Protein AF-A0A0M7B6F4-F1 (afdb_monomer_lite)

Structure (mmCIF, N/CA/C/O backbone):
data_AF-A0A0M7B6F4-F1
#
_entry.id   AF-A0A0M7B6F4-F1
#
loop_
_atom_site.group_PDB
_atom_site.id
_atom_site.type_symbol
_atom_site.label_atom_id
_atom_site.label_alt_id
_atom_site.label_comp_id
_atom_site.label_asym_id
_atom_site.label_entity_id
_atom_site.label_seq_id
_atom_site.pdbx_PDB_ins_code
_atom_site.Cartn_x
_atom_site.Cartn_y
_atom_site.Cartn_z
_atom_site.occupancy
_atom_site.B_iso_or_equiv
_atom_site.auth_seq_id
_atom_site.auth_comp_id
_atom_site.auth_asym_id
_atom_site.auth_atom_id
_atom_site.pdbx_PDB_model_num
ATOM 1 N N . MET A 1 1 ? -42.123 -6.574 17.000 1.00 34.81 1 MET A N 1
ATOM 2 C CA . MET A 1 1 ? -41.203 -6.693 15.848 1.00 34.81 1 MET A CA 1
ATOM 3 C C . MET A 1 1 ? -40.593 -5.324 15.598 1.00 34.81 1 MET A C 1
ATOM 5 O O . MET A 1 1 ? -41.260 -4.473 15.030 1.00 34.81 1 MET A O 1
ATOM 9 N N . ASN A 1 2 ? -39.389 -5.078 16.123 1.00 33.66 2 ASN A N 1
ATOM 10 C CA . ASN A 1 2 ? -38.679 -3.808 15.950 1.00 33.66 2 ASN A CA 1
ATOM 11 C C . ASN A 1 2 ? -37.873 -3.851 14.651 1.00 33.66 2 ASN A C 1
ATOM 13 O O . ASN A 1 2 ? -36.973 -4.676 14.511 1.00 33.66 2 ASN A O 1
ATOM 17 N N . ALA A 1 3 ? -38.208 -2.959 13.722 1.00 36.34 3 ALA A N 1
ATOM 18 C CA . ALA A 1 3 ? -37.415 -2.678 12.538 1.00 36.34 3 ALA A CA 1
ATOM 19 C C . ALA A 1 3 ? -36.257 -1.752 12.937 1.00 36.34 3 ALA A C 1
ATOM 21 O O . ALA A 1 3 ? -36.464 -0.573 13.218 1.00 36.34 3 ALA A O 1
ATOM 22 N N . ILE A 1 4 ? -35.041 -2.293 12.986 1.00 39.34 4 ILE A N 1
ATOM 23 C CA . ILE A 1 4 ? -33.820 -1.488 13.024 1.00 39.34 4 ILE A CA 1
ATOM 24 C C . ILE A 1 4 ? -33.626 -0.963 11.601 1.00 39.34 4 ILE A C 1
ATOM 26 O O . ILE A 1 4 ? -33.279 -1.720 10.697 1.00 39.34 4 ILE A O 1
ATOM 30 N N . GLN A 1 5 ? -33.926 0.319 11.389 1.00 39.88 5 GLN A N 1
ATOM 31 C CA . GLN A 1 5 ? -33.589 1.002 10.145 1.00 39.88 5 GLN A CA 1
ATOM 32 C C . GLN A 1 5 ? -32.065 1.046 10.003 1.00 39.88 5 GLN A C 1
ATOM 34 O O . GLN A 1 5 ? -31.364 1.574 10.867 1.00 39.88 5 GLN A O 1
ATOM 39 N N . GLY A 1 6 ? -31.563 0.449 8.922 1.00 34.84 6 GLY A N 1
ATOM 40 C CA . GLY A 1 6 ? -30.160 0.512 8.543 1.00 34.84 6 GLY A CA 1
ATOM 41 C C . GLY A 1 6 ? -29.755 1.951 8.240 1.00 34.84 6 GLY A C 1
ATOM 42 O O . GLY A 1 6 ? -30.409 2.639 7.457 1.00 34.84 6 GLY A O 1
ATOM 43 N N . PHE A 1 7 ? -28.671 2.400 8.869 1.00 31.44 7 PHE A N 1
ATOM 44 C CA . PHE A 1 7 ? -27.992 3.628 8.477 1.00 31.44 7 PHE A CA 1
ATOM 45 C C . PHE A 1 7 ? -27.481 3.494 7.032 1.00 31.44 7 PHE A C 1
ATOM 47 O O . PHE A 1 7 ? -26.972 2.429 6.669 1.00 31.44 7 PHE A O 1
ATOM 54 N N . PRO A 1 8 ? -27.584 4.546 6.202 1.00 34.56 8 PRO A N 1
ATOM 55 C CA . PRO A 1 8 ? -27.059 4.518 4.848 1.00 34.56 8 PRO A CA 1
ATOM 56 C C . PRO A 1 8 ? -25.530 4.500 4.918 1.00 34.56 8 PRO A C 1
ATOM 58 O O . PRO A 1 8 ? -24.897 5.480 5.311 1.00 34.56 8 PRO A O 1
ATOM 61 N N . VAL A 1 9 ? -24.930 3.370 4.547 1.00 41.56 9 VAL A N 1
ATOM 62 C CA . VAL A 1 9 ? -23.495 3.299 4.271 1.00 41.56 9 VAL A CA 1
ATOM 63 C C . VAL A 1 9 ? -23.297 4.066 2.966 1.00 41.56 9 VAL A C 1
ATOM 65 O O . VAL A 1 9 ? -23.682 3.595 1.897 1.00 41.56 9 VAL A O 1
ATOM 68 N N . GLY A 1 10 ? -22.803 5.303 3.069 1.00 31.91 10 GLY A N 1
ATOM 69 C CA . GLY A 1 10 ? -22.397 6.095 1.909 1.00 31.91 10 GLY A CA 1
ATOM 70 C C . GLY A 1 10 ? -21.368 5.338 1.058 1.00 31.91 10 GLY A C 1
ATOM 71 O O . GLY A 1 10 ? -20.803 4.346 1.525 1.00 31.91 10 GLY A O 1
ATOM 72 N N . PRO A 1 11 ? -21.126 5.775 -0.190 1.00 32.72 11 PRO A N 1
ATOM 73 C CA . PRO A 1 11 ? -20.237 5.074 -1.107 1.00 32.72 11 PRO A CA 1
ATOM 74 C C . PRO A 1 11 ? -18.891 4.832 -0.424 1.00 32.72 11 PRO A C 1
ATOM 76 O O . PRO A 1 11 ? -18.248 5.770 0.050 1.00 32.72 11 PRO A O 1
ATOM 79 N N . VAL A 1 12 ? -18.502 3.560 -0.333 1.00 41.19 12 VAL A N 1
ATOM 80 C CA . VAL A 1 12 ? -17.186 3.153 0.151 1.00 41.19 12 VAL A CA 1
ATOM 81 C C . VAL A 1 12 ? -16.187 3.761 -0.825 1.00 41.19 12 VAL A C 1
ATOM 83 O O . VAL A 1 12 ? -16.028 3.269 -1.940 1.00 41.19 12 VAL A O 1
ATOM 86 N N . ALA A 1 13 ? -15.574 4.884 -0.445 1.00 39.56 13 ALA A N 1
ATOM 87 C CA . ALA A 1 13 ? -14.384 5.378 -1.118 1.00 39.56 13 ALA A CA 1
ATOM 88 C C . ALA A 1 13 ? -13.415 4.192 -1.199 1.00 39.56 13 ALA A C 1
ATOM 90 O O . ALA A 1 13 ? -13.163 3.564 -0.168 1.00 39.56 13 ALA A O 1
ATOM 91 N N . GLY A 1 14 ? -12.987 3.832 -2.417 1.00 46.09 14 GLY A N 1
ATOM 92 C CA . GLY A 1 14 ? -12.211 2.617 -2.678 1.00 46.09 14 GLY A CA 1
ATOM 93 C C . GLY A 1 14 ? -11.108 2.436 -1.641 1.00 46.09 14 GLY A C 1
ATOM 94 O O . GLY A 1 14 ? -10.472 3.421 -1.255 1.00 46.09 14 GLY A O 1
ATOM 95 N N . ASN A 1 15 ? -10.946 1.206 -1.139 1.00 57.69 15 ASN A N 1
ATOM 96 C CA . ASN A 1 15 ? -10.048 0.940 -0.027 1.00 57.69 15 ASN A CA 1
ATOM 97 C C . ASN A 1 15 ? -8.646 1.464 -0.390 1.00 57.69 15 ASN A C 1
ATOM 99 O O . ASN A 1 15 ? -8.054 1.016 -1.367 1.00 57.69 15 ASN A O 1
ATOM 103 N N . PRO A 1 16 ? -8.102 2.440 0.340 1.00 57.72 16 PRO A N 1
ATOM 104 C CA . PRO A 1 16 ? -6.801 3.019 0.018 1.00 57.72 16 PRO A CA 1
ATOM 105 C C . PRO A 1 16 ? -5.639 2.020 0.123 1.00 57.72 16 PRO A C 1
ATOM 107 O O . PRO A 1 16 ? -4.577 2.288 -0.438 1.00 57.72 16 PRO A O 1
ATOM 110 N N . ASP A 1 17 ? -5.843 0.872 0.774 1.00 62.69 17 ASP A N 1
ATOM 111 C CA . ASP A 1 17 ? -4.904 -0.251 0.705 1.00 62.69 17 ASP A CA 1
ATOM 112 C C . ASP A 1 17 ? -4.902 -0.894 -0.695 1.00 62.69 17 ASP A C 1
ATOM 114 O O . ASP A 1 17 ? -3.829 -1.147 -1.242 1.00 62.69 17 ASP A O 1
ATOM 118 N N . ASP A 1 18 ? -6.066 -1.025 -1.345 1.00 63.56 18 ASP A N 1
ATOM 119 C CA . ASP 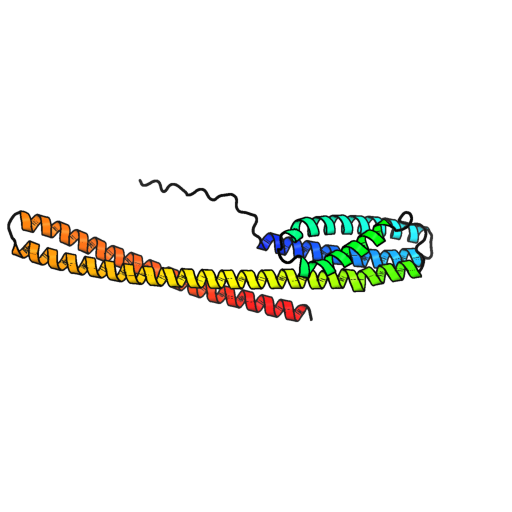A 1 18 ? -6.176 -1.512 -2.730 1.00 63.56 18 ASP A CA 1
ATOM 120 C C . ASP A 1 18 ? -5.514 -0.546 -3.718 1.00 63.56 18 ASP A C 1
ATOM 122 O O . ASP A 1 18 ? -4.890 -0.975 -4.692 1.00 63.56 18 ASP A O 1
ATOM 126 N N . VAL A 1 19 ? -5.608 0.764 -3.461 1.00 64.31 19 VAL A N 1
ATOM 127 C CA . VAL A 1 19 ? -4.951 1.796 -4.281 1.00 64.31 19 VAL A CA 1
ATOM 128 C C . VAL A 1 19 ? -3.434 1.664 -4.187 1.00 64.31 19 VAL A C 1
ATOM 130 O O . VAL A 1 19 ? -2.749 1.685 -5.207 1.00 64.31 19 VAL A O 1
ATOM 133 N N . ALA A 1 20 ? -2.894 1.479 -2.983 1.00 66.94 20 ALA A N 1
ATOM 134 C CA . ALA A 1 20 ? -1.459 1.334 -2.786 1.00 66.94 20 ALA A CA 1
ATOM 135 C C . ALA A 1 20 ? -0.917 0.009 -3.355 1.00 66.94 20 ALA A C 1
ATOM 137 O O . ALA A 1 20 ? 0.130 0.011 -4.001 1.00 66.94 20 ALA A O 1
ATOM 138 N N . SER A 1 21 ? -1.645 -1.104 -3.213 1.00 69.94 21 SER A N 1
ATOM 139 C CA . SER A 1 21 ? -1.285 -2.377 -3.853 1.00 69.94 21 SER A CA 1
ATOM 140 C C . SER A 1 21 ? -1.346 -2.302 -5.381 1.00 69.94 21 SER A C 1
ATOM 142 O O . SER A 1 21 ? -0.438 -2.787 -6.061 1.00 69.94 21 SER A O 1
ATOM 144 N N . SER A 1 22 ? -2.372 -1.652 -5.933 1.00 67.75 22 SER A N 1
ATOM 145 C CA . SER A 1 22 ? -2.502 -1.436 -7.380 1.00 67.75 22 SER A CA 1
ATOM 146 C C . SER A 1 22 ? -1.372 -0.561 -7.916 1.00 67.75 22 SER A C 1
ATOM 148 O O . SER A 1 22 ? -0.775 -0.884 -8.945 1.00 67.75 22 SER A O 1
ATOM 150 N N . LEU A 1 23 ? -1.020 0.494 -7.179 1.00 70.06 23 LEU A N 1
ATOM 151 C CA . LEU A 1 23 ? 0.092 1.381 -7.497 1.00 70.06 23 LEU A CA 1
ATOM 152 C C . LEU A 1 23 ? 1.432 0.634 -7.453 1.00 70.06 23 LEU A C 1
ATOM 154 O O . LEU A 1 23 ? 2.213 0.748 -8.393 1.00 70.06 23 LEU A O 1
ATOM 158 N N . MET A 1 24 ? 1.682 -0.196 -6.434 1.00 73.31 24 MET A N 1
ATOM 159 C CA . MET A 1 24 ? 2.888 -1.033 -6.374 1.00 73.31 24 MET A CA 1
ATOM 160 C C . MET A 1 24 ? 2.982 -2.007 -7.549 1.00 73.31 24 MET A C 1
ATOM 162 O O . MET A 1 24 ? 4.045 -2.135 -8.155 1.00 73.31 24 MET A O 1
ATOM 166 N N . ALA A 1 25 ? 1.882 -2.675 -7.906 1.00 74.69 25 ALA A N 1
ATOM 167 C CA . ALA A 1 25 ? 1.859 -3.589 -9.046 1.00 74.69 25 ALA A CA 1
ATOM 168 C C . ALA A 1 25 ? 2.144 -2.856 -10.366 1.00 74.69 25 ALA A C 1
ATOM 170 O O . ALA A 1 25 ? 2.848 -3.369 -11.237 1.00 74.69 25 ALA A O 1
ATOM 171 N N . LEU A 1 26 ? 1.611 -1.645 -10.513 1.00 72.75 26 LEU A N 1
ATOM 172 C CA . LEU A 1 26 ? 1.795 -0.817 -11.694 1.00 72.75 26 LEU A CA 1
ATOM 173 C C . LEU A 1 26 ? 3.228 -0.275 -11.801 1.00 72.75 26 LEU A C 1
ATOM 175 O O . LEU A 1 26 ? 3.844 -0.421 -12.854 1.00 72.75 26 LEU A O 1
ATOM 179 N N . ILE A 1 27 ? 3.791 0.233 -10.702 1.00 73.75 27 ILE A N 1
ATOM 180 C CA . ILE A 1 27 ? 5.198 0.654 -10.605 1.00 73.75 27 ILE A CA 1
ATOM 181 C C . ILE A 1 27 ? 6.150 -0.534 -10.849 1.00 73.75 27 ILE A C 1
ATOM 183 O O . ILE A 1 27 ? 7.183 -0.413 -11.509 1.00 73.75 27 ILE A O 1
ATOM 187 N N . GLY A 1 28 ? 5.794 -1.725 -10.366 1.00 75.19 28 GLY A N 1
ATOM 188 C CA . GLY A 1 28 ? 6.551 -2.946 -10.638 1.00 75.19 28 GLY A CA 1
ATOM 189 C C . GLY A 1 28 ? 6.602 -3.288 -12.132 1.00 75.19 28 GLY A C 1
ATOM 190 O O . GLY A 1 28 ? 7.647 -3.705 -12.635 1.00 75.19 28 GLY A O 1
ATOM 191 N N . ARG A 1 29 ? 5.504 -3.067 -12.868 1.00 82.62 29 ARG A N 1
ATOM 192 C CA . ARG A 1 29 ? 5.462 -3.265 -14.327 1.00 82.62 29 ARG A CA 1
ATOM 193 C C . ARG A 1 29 ? 6.271 -2.212 -15.081 1.00 82.62 29 ARG A C 1
ATOM 195 O O . ARG A 1 29 ? 7.009 -2.577 -15.996 1.00 82.62 29 ARG A O 1
ATOM 202 N N . THR A 1 30 ? 6.185 -0.939 -14.692 1.00 82.81 30 THR A N 1
ATOM 203 C CA . THR A 1 30 ? 6.912 0.151 -15.372 1.00 82.81 30 THR A CA 1
ATOM 204 C C . THR A 1 30 ? 8.423 -0.046 -15.296 1.00 82.81 30 THR A C 1
ATOM 206 O O . THR A 1 30 ? 9.116 0.187 -16.285 1.00 82.81 30 THR A O 1
ATOM 209 N N . ARG A 1 31 ? 8.929 -0.604 -14.190 1.00 84.88 31 ARG A N 1
ATOM 210 C CA . ARG A 1 31 ? 10.326 -1.049 -14.072 1.00 84.88 31 ARG A CA 1
ATOM 211 C C . ARG A 1 31 ? 10.721 -2.023 -15.181 1.00 84.88 31 ARG A C 1
ATOM 213 O O . ARG A 1 31 ? 11.759 -1.844 -15.814 1.00 84.88 31 ARG A O 1
ATOM 220 N N . GLY A 1 32 ? 9.924 -3.072 -15.383 1.00 88.31 32 GLY A N 1
ATOM 221 C CA . GLY A 1 32 ? 10.201 -4.090 -16.396 1.00 88.31 32 GLY A CA 1
ATOM 222 C C . GLY A 1 32 ? 10.218 -3.493 -17.800 1.00 88.31 32 GLY A C 1
ATOM 223 O O . GLY A 1 32 ? 11.124 -3.770 -18.581 1.00 88.31 32 GLY A O 1
ATOM 224 N N . TYR A 1 33 ? 9.264 -2.608 -18.090 1.00 91.69 33 TYR A N 1
ATOM 225 C CA . TYR A 1 33 ? 9.207 -1.926 -19.378 1.00 91.69 33 TYR A CA 1
ATOM 226 C C . TYR A 1 33 ? 10.423 -1.019 -19.606 1.00 91.69 33 TYR A C 1
ATOM 228 O O . TYR A 1 33 ? 11.042 -1.122 -20.657 1.00 91.69 33 TYR A O 1
ATOM 236 N N . ALA A 1 34 ? 10.838 -0.212 -18.623 1.00 90.25 34 ALA A N 1
ATOM 237 C CA . ALA A 1 34 ? 12.016 0.651 -18.751 1.00 90.25 34 ALA A CA 1
ATOM 238 C C . ALA A 1 34 ? 13.306 -0.140 -19.038 1.00 90.25 34 ALA A C 1
ATOM 240 O O . ALA A 1 34 ? 14.089 0.236 -19.911 1.00 90.25 34 ALA A O 1
ATOM 241 N N . LEU A 1 35 ? 13.517 -1.264 -18.341 1.00 90.88 35 LEU A N 1
ATOM 242 C CA . LEU A 1 35 ? 14.685 -2.121 -18.568 1.00 90.88 35 LEU A CA 1
ATOM 243 C C . LEU A 1 35 ? 14.666 -2.771 -19.956 1.00 90.88 35 LEU A C 1
ATOM 245 O O . LEU A 1 35 ? 15.707 -2.815 -20.613 1.00 90.88 35 LEU A O 1
ATOM 249 N N . ASN A 1 36 ? 13.497 -3.223 -20.417 1.00 93.38 36 ASN A N 1
ATOM 250 C CA . ASN A 1 36 ? 13.346 -3.786 -21.757 1.00 93.38 36 ASN A CA 1
ATOM 251 C C . ASN A 1 36 ? 13.579 -2.734 -22.845 1.00 93.38 36 ASN A C 1
ATOM 253 O O . ASN A 1 36 ? 14.277 -3.029 -23.806 1.00 93.38 36 ASN A O 1
ATOM 257 N N . ILE A 1 37 ? 13.101 -1.499 -22.661 1.00 91.19 37 ILE A N 1
ATOM 258 C CA . ILE A 1 37 ? 13.385 -0.371 -23.565 1.00 91.19 37 ILE A CA 1
ATOM 259 C C . ILE A 1 37 ? 14.897 -0.156 -23.690 1.00 91.19 37 ILE A C 1
ATOM 261 O O . ILE A 1 37 ? 15.431 -0.092 -24.795 1.00 91.19 37 ILE A O 1
ATOM 265 N N . GLY A 1 38 ? 15.612 -0.108 -22.562 1.00 90.38 38 GLY A N 1
ATOM 266 C CA . GLY A 1 38 ? 17.068 0.030 -22.562 1.00 90.38 38 GLY A CA 1
ATOM 267 C C . GLY A 1 38 ? 17.786 -1.129 -23.264 1.00 90.38 38 GLY A C 1
ATOM 268 O O . GLY A 1 38 ? 18.719 -0.904 -24.032 1.00 90.38 38 GLY A O 1
ATOM 269 N N . ALA A 1 39 ? 17.354 -2.369 -23.025 1.00 91.69 39 ALA A N 1
ATOM 270 C CA . ALA A 1 39 ? 17.944 -3.554 -23.647 1.00 91.69 39 ALA A CA 1
ATOM 271 C C . ALA A 1 39 ? 17.691 -3.604 -25.163 1.00 91.69 39 ALA A C 1
ATOM 273 O O . ALA A 1 39 ? 18.627 -3.809 -25.933 1.00 91.69 39 ALA A O 1
ATOM 274 N N . LEU A 1 40 ? 16.451 -3.364 -25.591 1.00 91.19 40 LEU A N 1
ATOM 275 C CA . LEU A 1 40 ? 16.051 -3.365 -26.998 1.00 91.19 40 LEU A CA 1
ATOM 276 C C . LEU A 1 40 ? 16.727 -2.239 -27.782 1.00 91.19 40 LEU A C 1
ATOM 278 O O . LEU A 1 40 ? 17.141 -2.462 -28.914 1.00 91.19 40 LEU A O 1
ATOM 282 N N . ALA A 1 41 ? 16.951 -1.073 -27.169 1.00 89.38 41 ALA A N 1
ATOM 283 C CA . ALA A 1 41 ? 17.738 -0.004 -27.783 1.00 89.38 41 ALA A CA 1
ATOM 284 C C . ALA A 1 41 ? 19.186 -0.438 -28.071 1.00 89.38 41 ALA A C 1
ATOM 286 O O . ALA A 1 41 ? 19.726 -0.146 -29.139 1.00 89.38 41 ALA A O 1
ATOM 287 N N . VAL A 1 42 ? 19.813 -1.177 -27.147 1.00 90.44 42 VAL A N 1
ATOM 288 C CA . VAL A 1 42 ? 21.152 -1.749 -27.367 1.00 90.44 42 VAL A CA 1
ATOM 289 C C . VAL A 1 42 ? 21.121 -2.784 -28.486 1.00 90.44 42 VAL A C 1
ATOM 291 O O . VAL A 1 42 ? 21.982 -2.725 -29.360 1.00 90.44 42 VAL A O 1
ATOM 294 N N . ILE A 1 43 ? 20.119 -3.668 -28.509 1.00 90.25 43 ILE A N 1
ATOM 295 C CA . ILE A 1 43 ? 19.947 -4.655 -29.585 1.00 90.25 43 ILE A CA 1
ATOM 296 C C . ILE A 1 43 ? 19.791 -3.947 -30.937 1.00 90.25 43 ILE A C 1
ATOM 298 O O . ILE A 1 43 ? 20.513 -4.287 -31.869 1.00 90.25 43 ILE A O 1
ATOM 302 N N . CYS A 1 44 ? 18.966 -2.900 -31.035 1.00 87.88 44 CYS A N 1
ATOM 303 C CA . CYS A 1 44 ? 18.812 -2.105 -32.258 1.00 87.88 44 CYS A CA 1
ATOM 304 C C . CYS A 1 44 ? 20.154 -1.541 -32.763 1.00 87.88 44 CYS A C 1
ATOM 306 O O . CYS A 1 44 ? 20.434 -1.576 -33.965 1.00 87.88 44 CYS A O 1
ATOM 308 N N . ALA A 1 45 ? 21.002 -1.052 -31.850 1.00 88.00 45 ALA A N 1
ATOM 309 C CA . ALA A 1 45 ? 22.315 -0.496 -32.181 1.00 88.00 45 ALA A CA 1
ATOM 310 C C . ALA A 1 45 ? 23.359 -1.559 -32.566 1.00 88.00 45 ALA A C 1
ATOM 312 O O . ALA A 1 45 ? 24.286 -1.264 -33.321 1.00 88.00 45 ALA A O 1
ATOM 313 N N . THR A 1 46 ? 23.251 -2.782 -32.033 1.00 89.25 46 THR A N 1
ATOM 314 C CA . THR A 1 46 ? 24.248 -3.850 -32.237 1.00 89.25 46 THR A CA 1
ATOM 315 C C . THR A 1 46 ? 23.817 -4.955 -33.196 1.00 89.25 46 THR A C 1
ATOM 317 O O . THR A 1 46 ? 24.648 -5.801 -33.517 1.00 89.25 46 THR A O 1
ATOM 320 N N . ALA A 1 47 ? 22.556 -4.965 -33.637 1.00 88.69 47 ALA A N 1
ATOM 321 C CA . ALA A 1 47 ? 21.997 -5.981 -34.522 1.00 88.69 47 ALA A CA 1
ATOM 322 C C . ALA A 1 47 ? 22.858 -6.166 -35.777 1.00 88.69 47 ALA A C 1
ATOM 324 O O . ALA A 1 47 ? 23.260 -5.192 -36.429 1.00 88.69 47 ALA A O 1
ATOM 325 N N . ALA A 1 48 ? 23.137 -7.429 -36.104 1.00 86.88 48 ALA A N 1
ATOM 326 C CA . ALA A 1 48 ? 24.009 -7.787 -37.218 1.00 86.88 48 ALA A CA 1
ATOM 327 C C . ALA A 1 48 ? 23.282 -7.692 -38.565 1.00 86.88 48 ALA A C 1
ATOM 329 O O . ALA A 1 48 ? 23.917 -7.507 -39.605 1.00 86.88 48 ALA A O 1
ATOM 330 N N . THR A 1 49 ? 21.952 -7.815 -38.545 1.00 89.56 49 THR A N 1
ATOM 331 C CA . THR A 1 49 ? 21.095 -7.781 -39.731 1.00 89.56 49 THR A CA 1
ATOM 332 C C . THR A 1 49 ? 20.033 -6.692 -39.621 1.00 89.56 49 THR A C 1
ATOM 334 O O . THR A 1 49 ? 19.654 -6.265 -38.531 1.00 89.56 49 THR A O 1
ATOM 337 N N . GLN A 1 50 ? 19.544 -6.235 -40.774 1.00 85.19 50 GLN A N 1
ATOM 338 C CA . GLN A 1 50 ? 18.460 -5.254 -40.833 1.00 85.19 50 GLN A CA 1
ATOM 339 C C . GLN A 1 50 ? 17.125 -5.836 -40.341 1.00 85.19 50 GLN A C 1
ATOM 341 O O . GLN A 1 50 ? 16.312 -5.094 -39.804 1.00 85.19 50 GLN A O 1
ATOM 346 N N . GLU A 1 51 ? 16.922 -7.145 -40.507 1.00 87.56 51 GLU A N 1
ATOM 347 C CA . GLU A 1 51 ? 15.747 -7.883 -40.025 1.00 87.56 51 GLU A CA 1
ATOM 348 C C . GLU A 1 51 ? 15.715 -7.909 -38.490 1.00 87.56 51 GLU A C 1
ATOM 350 O O . GLU A 1 51 ? 14.794 -7.364 -37.896 1.00 87.56 51 GLU A O 1
ATOM 355 N N . GLU A 1 52 ? 16.796 -8.364 -37.844 1.00 87.50 52 GLU A N 1
ATOM 356 C CA . GLU A 1 52 ? 16.935 -8.363 -36.376 1.00 87.50 52 GLU A CA 1
ATOM 357 C C . GLU A 1 52 ? 16.782 -6.956 -35.771 1.00 87.50 52 GLU A C 1
ATOM 359 O O . GLU A 1 52 ? 16.179 -6.780 -34.712 1.00 87.50 52 GLU A O 1
ATOM 364 N N . ARG A 1 53 ? 17.307 -5.930 -36.456 1.00 86.25 53 ARG A N 1
ATOM 365 C CA . ARG A 1 53 ? 17.124 -4.534 -36.043 1.00 86.25 53 ARG A CA 1
ATOM 366 C C . ARG A 1 53 ? 15.663 -4.101 -36.129 1.00 86.25 53 ARG A C 1
ATOM 368 O O . ARG A 1 53 ? 15.200 -3.390 -35.243 1.00 86.25 53 ARG A O 1
ATOM 375 N N . SER A 1 54 ? 14.973 -4.484 -37.201 1.00 85.88 54 SER A N 1
ATOM 376 C CA . SER A 1 54 ? 13.568 -4.141 -37.419 1.00 85.88 54 SER A CA 1
ATOM 377 C C . SER A 1 54 ? 12.676 -4.772 -36.352 1.00 85.88 54 SER A C 1
ATOM 379 O O . SER A 1 54 ? 11.843 -4.074 -35.781 1.00 85.88 54 SER A O 1
ATOM 381 N N . ASP A 1 55 ? 12.904 -6.044 -36.029 1.00 88.88 55 ASP A N 1
ATOM 382 C CA . ASP A 1 55 ? 12.143 -6.766 -35.003 1.00 88.88 55 ASP A CA 1
ATOM 383 C C . ASP A 1 55 ? 12.349 -6.136 -33.617 1.00 88.88 55 ASP A C 1
ATOM 385 O O . ASP A 1 55 ? 11.395 -5.808 -32.911 1.00 88.88 55 ASP A O 1
ATOM 389 N N . ALA A 1 56 ? 13.607 -5.869 -33.245 1.00 88.19 56 ALA A N 1
ATOM 390 C CA . ALA A 1 56 ? 13.930 -5.236 -31.967 1.00 88.19 56 ALA A CA 1
ATOM 391 C C . ALA A 1 56 ? 13.344 -3.821 -31.842 1.00 88.19 56 ALA A C 1
ATOM 393 O O . ALA A 1 56 ? 12.995 -3.382 -30.744 1.00 88.19 56 ALA A O 1
ATOM 394 N N . ALA A 1 57 ? 13.242 -3.099 -32.955 1.00 85.50 57 ALA A N 1
ATOM 395 C CA . ALA A 1 57 ? 12.640 -1.780 -32.998 1.00 85.50 57 ALA A CA 1
ATOM 396 C C . ALA A 1 57 ? 11.112 -1.805 -32.849 1.00 85.50 57 ALA A C 1
ATOM 398 O O . ALA A 1 57 ? 10.540 -0.931 -32.191 1.00 85.50 57 ALA A O 1
ATOM 399 N N . GLU A 1 58 ? 10.448 -2.801 -33.434 1.00 87.81 58 GLU A N 1
ATOM 400 C CA . GLU A 1 58 ? 9.013 -3.010 -33.248 1.00 87.81 58 GLU A CA 1
ATOM 401 C C . GLU A 1 58 ? 8.700 -3.306 -31.775 1.00 87.81 58 GLU A C 1
ATOM 403 O O . GLU A 1 58 ? 7.875 -2.614 -31.165 1.00 87.81 58 GLU A O 1
ATOM 408 N N . ASP A 1 59 ? 9.453 -4.227 -31.167 1.00 90.50 59 ASP A N 1
ATOM 409 C CA . ASP A 1 59 ? 9.359 -4.534 -29.738 1.00 90.50 59 ASP A CA 1
ATOM 410 C C . ASP A 1 59 ? 9.643 -3.297 -28.876 1.00 90.50 59 ASP A C 1
ATOM 412 O O . ASP A 1 59 ? 8.930 -3.014 -27.908 1.00 90.50 59 ASP A O 1
ATOM 416 N N . LEU A 1 60 ? 10.670 -2.515 -29.225 1.00 88.50 60 LEU A N 1
ATOM 417 C CA . LEU A 1 60 ? 11.008 -1.283 -28.517 1.00 88.50 60 LEU A CA 1
ATOM 418 C C . LEU A 1 60 ? 9.832 -0.303 -28.533 1.00 88.50 60 LEU A C 1
ATOM 420 O O . LEU A 1 60 ? 9.507 0.275 -27.494 1.00 88.50 60 LEU A O 1
ATOM 424 N N . SER A 1 61 ? 9.178 -0.128 -29.682 1.00 86.81 61 SER A N 1
ATOM 425 C CA . SER A 1 61 ? 8.004 0.737 -29.825 1.00 86.81 61 SER A CA 1
ATOM 426 C C . SER A 1 61 ? 6.830 0.255 -28.963 1.00 86.81 61 SER A C 1
ATOM 428 O O . SER A 1 61 ? 6.201 1.073 -28.281 1.00 86.81 61 SER A O 1
ATOM 430 N N . ASP A 1 62 ? 6.564 -1.056 -28.926 1.00 90.38 62 ASP A N 1
ATOM 431 C CA . ASP A 1 62 ? 5.522 -1.645 -28.074 1.00 90.38 62 ASP A CA 1
ATOM 432 C C . ASP A 1 62 ? 5.818 -1.406 -26.584 1.00 90.38 62 ASP A C 1
ATOM 434 O O . ASP A 1 62 ? 4.979 -0.876 -25.848 1.00 90.38 62 ASP A O 1
ATOM 438 N N . TYR A 1 63 ? 7.042 -1.691 -26.130 1.00 90.75 63 TYR A N 1
ATOM 439 C CA . TYR A 1 63 ? 7.432 -1.456 -24.738 1.00 90.75 63 TYR A CA 1
ATOM 440 C C . TYR A 1 63 ? 7.404 0.025 -24.347 1.00 90.75 63 TYR A C 1
ATOM 442 O O . TYR A 1 63 ? 6.986 0.340 -23.230 1.00 90.75 63 TYR A O 1
ATOM 450 N N . CYS A 1 64 ? 7.774 0.935 -25.252 1.00 88.06 64 CYS A N 1
ATOM 451 C CA . CYS A 1 64 ? 7.618 2.377 -25.053 1.00 88.06 64 CYS A CA 1
ATOM 452 C C . CYS A 1 64 ? 6.145 2.759 -24.828 1.00 88.06 64 CYS A C 1
ATOM 454 O O . CYS A 1 64 ? 5.834 3.487 -23.884 1.00 88.06 64 CYS A O 1
ATOM 456 N N . GLY A 1 65 ? 5.227 2.223 -25.641 1.00 87.75 65 GLY A N 1
ATOM 457 C CA . GLY A 1 65 ? 3.786 2.441 -25.482 1.00 87.75 65 GLY A CA 1
ATOM 458 C C . GLY A 1 65 ? 3.241 1.890 -24.161 1.00 87.75 65 GLY A C 1
ATOM 459 O O . GLY A 1 65 ? 2.515 2.583 -23.444 1.00 87.75 65 GLY A O 1
ATOM 460 N N . ARG A 1 66 ? 3.643 0.669 -23.788 1.00 90.88 66 ARG A N 1
ATOM 461 C CA . ARG A 1 66 ? 3.261 0.042 -22.510 1.00 90.88 66 ARG A CA 1
ATOM 462 C C . ARG A 1 66 ? 3.796 0.811 -21.306 1.00 90.88 66 ARG A C 1
ATOM 464 O O . ARG A 1 66 ? 3.068 0.980 -20.328 1.00 90.88 66 ARG A O 1
ATOM 471 N N . PHE A 1 67 ? 5.041 1.290 -21.367 1.00 88.44 67 PHE A N 1
ATOM 472 C CA . PHE A 1 67 ? 5.632 2.122 -20.321 1.00 88.44 67 PHE A CA 1
ATOM 473 C C . PHE A 1 67 ? 4.864 3.430 -20.151 1.00 88.44 67 PHE A C 1
ATOM 475 O O . PHE A 1 67 ? 4.472 3.748 -19.030 1.00 88.44 67 PHE A O 1
ATOM 482 N N . HIS A 1 68 ? 4.592 4.134 -21.253 1.00 85.19 68 HIS A N 1
ATOM 483 C CA . HIS A 1 68 ? 3.834 5.381 -21.240 1.00 85.19 68 HIS A CA 1
ATOM 484 C C . HIS A 1 68 ? 2.446 5.185 -20.615 1.00 85.19 68 HIS A C 1
ATOM 486 O O . HIS A 1 68 ? 2.119 5.847 -19.633 1.00 85.19 68 HIS A O 1
ATOM 492 N N . GLY A 1 69 ? 1.662 4.214 -21.099 1.00 85.81 69 GLY A N 1
ATOM 493 C CA . GLY A 1 69 ? 0.319 3.956 -20.568 1.00 85.81 69 GLY A CA 1
ATOM 494 C C . GLY A 1 69 ? 0.319 3.541 -19.093 1.00 85.81 69 GLY A C 1
ATOM 495 O O . GLY A 1 69 ? -0.497 4.023 -18.304 1.00 85.81 69 GLY A O 1
ATOM 496 N N . ALA A 1 70 ? 1.267 2.690 -18.687 1.00 84.81 70 ALA A N 1
ATOM 497 C CA . ALA A 1 70 ? 1.385 2.269 -17.295 1.00 84.81 70 ALA A CA 1
ATOM 498 C C . ALA A 1 70 ? 1.814 3.420 -16.370 1.00 84.81 70 ALA A C 1
ATOM 500 O O . ALA A 1 70 ? 1.292 3.534 -15.260 1.00 84.81 70 ALA A O 1
ATOM 501 N N . MET A 1 71 ? 2.723 4.292 -16.817 1.00 79.38 71 MET A N 1
ATOM 502 C CA . MET A 1 71 ? 3.136 5.466 -16.048 1.00 79.38 71 MET A CA 1
ATOM 503 C C . MET A 1 71 ? 2.030 6.510 -15.945 1.00 79.38 71 MET A C 1
ATOM 505 O O . MET A 1 71 ? 1.810 7.052 -14.866 1.00 79.38 71 MET A O 1
ATOM 509 N N . GLU A 1 72 ? 1.298 6.766 -17.024 1.00 78.75 72 GLU A N 1
ATOM 510 C CA . GLU A 1 72 ? 0.182 7.709 -17.022 1.00 78.75 72 GLU A CA 1
ATOM 511 C C . GLU A 1 72 ? -0.918 7.263 -16.043 1.00 78.75 72 GLU A C 1
ATOM 513 O O . GLU A 1 72 ? -1.452 8.062 -15.271 1.00 78.75 72 GLU A O 1
ATOM 518 N N . GLN A 1 73 ? -1.210 5.959 -16.007 1.00 78.69 73 GLN A N 1
ATOM 519 C CA . GLN A 1 73 ? -2.104 5.377 -15.010 1.00 78.69 73 GLN A CA 1
ATOM 520 C C . GLN A 1 73 ? -1.535 5.514 -13.585 1.00 78.69 73 GLN A C 1
ATOM 522 O O . GLN A 1 73 ? -2.258 5.918 -12.677 1.00 78.69 73 GLN A O 1
ATOM 527 N N . ALA A 1 74 ? -0.236 5.265 -13.385 1.00 74.56 74 ALA A N 1
ATOM 528 C CA . ALA A 1 74 ? 0.393 5.351 -12.065 1.00 74.56 74 ALA A CA 1
ATOM 529 C C . ALA A 1 74 ? 0.414 6.778 -11.526 1.00 74.56 74 ALA A C 1
ATOM 531 O O . ALA A 1 74 ? 0.235 6.989 -10.331 1.00 74.56 74 ALA A O 1
ATOM 532 N N . LEU A 1 75 ? 0.607 7.763 -12.401 1.00 67.44 75 LEU A N 1
ATOM 533 C CA . LEU A 1 75 ? 0.565 9.176 -12.049 1.00 67.44 75 LEU A CA 1
ATOM 534 C C . LEU A 1 75 ? -0.864 9.621 -11.721 1.00 67.44 75 LEU A C 1
ATOM 536 O O . LEU A 1 75 ? -1.058 10.343 -10.743 1.00 67.44 75 LEU A O 1
ATOM 540 N N . ARG A 1 76 ? -1.877 9.156 -12.461 1.00 70.06 76 ARG A N 1
ATOM 541 C CA . ARG A 1 76 ? -3.287 9.420 -12.124 1.00 70.06 76 ARG A CA 1
ATOM 542 C C . ARG A 1 76 ? -3.675 8.853 -10.757 1.00 70.06 76 ARG A C 1
ATOM 544 O O . ARG A 1 76 ? -4.256 9.573 -9.951 1.00 70.06 76 ARG A O 1
ATOM 551 N N . ASP A 1 77 ? -3.303 7.608 -10.476 1.00 68.25 77 ASP A N 1
ATOM 552 C CA . ASP A 1 77 ? -3.679 6.927 -9.232 1.00 68.25 77 ASP A CA 1
ATOM 553 C C . ASP A 1 77 ? -2.806 7.376 -8.038 1.00 68.25 77 ASP A C 1
ATOM 555 O O . ASP A 1 77 ? -3.271 7.489 -6.9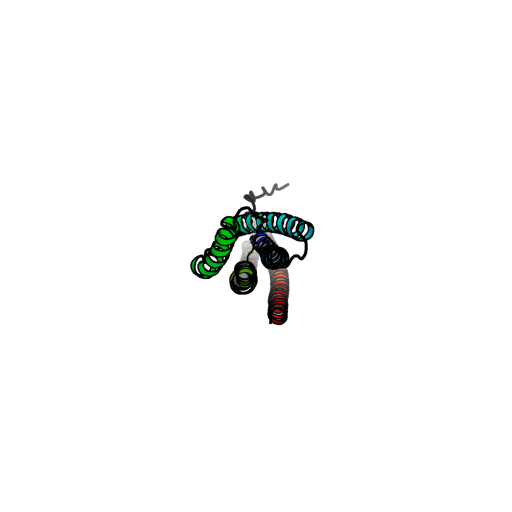01 1.00 68.25 77 ASP A O 1
ATOM 559 N N . GLY A 1 78 ? -1.529 7.676 -8.294 1.00 59.31 78 GLY A N 1
ATOM 560 C CA . GLY A 1 78 ? -0.506 8.011 -7.299 1.00 59.31 78 GLY A CA 1
ATOM 561 C C . GLY A 1 78 ? -0.412 9.491 -6.912 1.00 59.31 78 GLY A C 1
ATOM 562 O O . GLY A 1 78 ? 0.182 9.814 -5.886 1.00 59.31 78 GLY A O 1
ATOM 563 N N . THR A 1 79 ? -1.023 10.415 -7.660 1.00 53.06 79 THR A N 1
ATOM 564 C CA . THR A 1 79 ? -1.055 11.853 -7.298 1.00 53.06 79 THR A CA 1
ATOM 565 C C . THR A 1 79 ? -2.017 12.182 -6.149 1.00 53.06 79 THR A C 1
ATOM 567 O O . THR A 1 79 ? -1.993 13.290 -5.621 1.00 53.06 79 THR A O 1
ATOM 570 N N . SER A 1 80 ? -2.807 11.212 -5.674 1.00 55.25 80 SER A N 1
ATOM 571 C CA . SER A 1 80 ? -3.678 11.353 -4.490 1.00 55.25 80 SER A CA 1
ATOM 572 C C . SER A 1 80 ? -2.914 11.347 -3.143 1.00 55.25 80 SER A C 1
ATOM 574 O O . SER A 1 80 ? -3.495 11.405 -2.054 1.00 55.25 80 SER A O 1
ATOM 576 N N . PHE A 1 81 ? -1.585 11.252 -3.182 1.00 55.50 81 PHE A N 1
ATOM 577 C CA . PHE A 1 81 ? -0.722 11.144 -2.012 1.00 55.50 81 PHE A CA 1
ATOM 578 C C . PHE A 1 81 ? -0.126 12.533 -1.723 1.00 55.50 81 PHE A C 1
ATOM 580 O O . PHE A 1 81 ? 0.638 13.066 -2.516 1.00 55.50 81 PHE A O 1
ATOM 587 N N . ALA A 1 82 ? -0.518 13.139 -0.595 1.00 53.97 82 ALA A N 1
ATOM 588 C CA . ALA A 1 82 ? -0.283 14.551 -0.249 1.00 53.97 82 ALA A CA 1
ATOM 589 C C . ALA A 1 82 ? 1.196 15.013 -0.189 1.00 53.97 82 ALA A C 1
ATOM 591 O O . ALA A 1 82 ? 1.447 16.211 -0.091 1.00 53.97 82 ALA A O 1
ATOM 592 N N . ASP A 1 83 ? 2.166 14.099 -0.289 1.00 63.06 83 ASP A N 1
ATOM 593 C CA . ASP A 1 83 ? 3.606 14.374 -0.213 1.00 63.06 83 ASP A CA 1
ATOM 594 C C . ASP A 1 83 ? 4.235 14.551 -1.604 1.00 63.06 83 ASP A C 1
ATOM 596 O O . ASP A 1 83 ? 5.170 13.845 -1.992 1.00 63.06 83 ASP A O 1
ATOM 600 N N . MET A 1 84 ? 3.729 15.521 -2.371 1.00 60.62 84 MET A N 1
ATOM 601 C CA . MET A 1 84 ? 4.245 15.806 -3.716 1.00 60.62 84 MET A CA 1
ATOM 602 C C . MET A 1 84 ? 5.736 16.171 -3.712 1.00 60.62 84 MET A C 1
ATOM 604 O O . MET A 1 84 ? 6.445 15.828 -4.650 1.00 60.62 84 MET A O 1
ATOM 608 N N . ASP A 1 85 ? 6.244 16.824 -2.663 1.00 69.19 85 ASP A N 1
ATOM 609 C CA . ASP A 1 85 ? 7.645 17.266 -2.617 1.00 69.19 85 ASP A CA 1
ATOM 610 C C . ASP A 1 85 ? 8.650 16.114 -2.540 1.00 69.19 85 ASP A C 1
ATOM 612 O O . ASP A 1 85 ? 9.733 16.208 -3.113 1.00 69.19 85 ASP A O 1
ATOM 616 N N . LYS A 1 86 ? 8.275 15.005 -1.894 1.00 69.50 86 LYS A N 1
ATOM 617 C CA . LYS A 1 86 ? 9.125 13.814 -1.780 1.00 69.50 86 LYS A CA 1
ATOM 618 C C . LYS A 1 86 ? 9.137 12.950 -3.043 1.00 69.50 86 LYS A C 1
ATOM 620 O O . LYS A 1 86 ? 10.079 12.188 -3.228 1.00 69.50 86 LYS A O 1
ATOM 625 N N . ILE A 1 87 ? 8.093 13.069 -3.871 1.00 74.12 87 ILE A N 1
ATOM 626 C CA . ILE A 1 87 ? 7.846 12.247 -5.068 1.00 74.12 87 ILE A CA 1
ATOM 627 C C . ILE A 1 87 ? 8.201 13.003 -6.372 1.00 74.12 87 ILE A C 1
ATOM 629 O O . ILE A 1 87 ? 8.377 12.404 -7.435 1.00 74.12 87 ILE A O 1
ATOM 633 N N . LYS A 1 88 ? 8.344 14.333 -6.304 1.00 76.38 88 LYS A N 1
ATOM 634 C CA . LYS A 1 88 ? 8.731 15.203 -7.428 1.00 76.38 88 LYS A CA 1
ATOM 635 C C . LYS A 1 88 ? 10.024 14.772 -8.136 1.00 76.38 88 LYS A C 1
ATOM 637 O O . LYS A 1 88 ? 9.996 14.712 -9.363 1.00 76.38 88 LYS A O 1
ATOM 642 N N . PRO A 1 89 ? 11.135 14.461 -7.438 1.00 82.25 89 PRO A N 1
ATOM 643 C CA . PRO A 1 89 ? 12.367 14.030 -8.105 1.00 82.25 89 PRO A CA 1
ATOM 644 C C . PRO A 1 89 ? 12.171 12.762 -8.945 1.00 82.25 89 PRO A C 1
ATOM 646 O O . PRO A 1 89 ? 12.657 12.669 -10.069 1.00 82.25 89 PRO A O 1
ATOM 649 N N . GLN A 1 90 ? 11.402 11.806 -8.424 1.00 82.38 90 GLN A N 1
ATOM 650 C CA . GLN A 1 90 ? 11.096 10.539 -9.077 1.00 82.38 90 GLN A CA 1
ATOM 651 C C . GLN A 1 90 ? 10.191 10.769 -10.290 1.00 82.38 90 GLN A C 1
ATOM 653 O O . GLN A 1 90 ? 10.445 10.221 -11.361 1.00 82.38 90 GLN A O 1
ATOM 658 N N . GLN A 1 91 ? 9.175 11.628 -10.155 1.00 77.31 91 GLN A N 1
ATOM 659 C CA . GLN A 1 91 ? 8.334 12.049 -11.278 1.00 77.31 91 GLN A CA 1
ATOM 660 C C . GLN A 1 91 ? 9.152 12.732 -12.372 1.00 77.31 91 GLN A C 1
ATOM 662 O O . GLN A 1 91 ? 8.961 12.432 -13.546 1.00 77.31 91 GLN A O 1
ATOM 667 N N . GLN A 1 92 ? 10.085 13.607 -12.001 1.00 83.38 92 GLN A N 1
ATOM 668 C CA . GLN A 1 92 ? 10.938 14.309 -12.952 1.00 83.38 92 GLN A CA 1
ATOM 669 C C . GLN A 1 92 ? 11.883 13.355 -13.692 1.00 83.38 92 GLN A C 1
ATOM 671 O O . GLN A 1 92 ? 12.028 13.477 -14.907 1.00 83.38 92 GLN A O 1
ATOM 676 N N . ALA A 1 93 ? 12.489 12.387 -12.999 1.00 85.81 93 ALA A N 1
ATOM 677 C CA . ALA A 1 93 ? 13.332 11.369 -13.627 1.00 85.81 93 ALA A CA 1
ATOM 678 C C . ALA A 1 93 ? 12.538 10.519 -14.633 1.00 85.81 93 ALA A C 1
ATOM 680 O O . ALA A 1 93 ? 12.982 10.291 -15.758 1.00 85.81 93 ALA A O 1
ATOM 681 N N . ILE A 1 94 ? 11.324 10.103 -14.259 1.00 83.69 94 ILE A N 1
ATOM 682 C CA . ILE A 1 94 ? 10.450 9.338 -15.151 1.00 83.69 94 ILE A CA 1
ATOM 683 C C . ILE A 1 94 ? 9.994 10.187 -16.344 1.00 83.69 94 ILE A C 1
ATOM 685 O O . ILE A 1 94 ? 10.017 9.698 -17.471 1.00 83.69 94 ILE A O 1
ATOM 689 N N . GLN A 1 95 ? 9.639 11.454 -16.125 1.00 83.62 95 GLN A N 1
ATOM 690 C CA . GLN A 1 95 ? 9.247 12.362 -17.202 1.00 83.62 95 GLN A CA 1
ATOM 691 C C . GLN A 1 95 ? 10.401 12.609 -18.176 1.00 83.62 95 GLN A C 1
ATOM 693 O O . GLN A 1 95 ? 10.210 12.532 -19.381 1.00 83.62 95 GLN A O 1
ATOM 698 N N . THR A 1 96 ? 11.618 12.802 -17.667 1.00 89.06 96 THR A N 1
ATOM 699 C CA . THR A 1 96 ? 12.815 12.972 -18.505 1.00 89.06 96 THR A CA 1
ATOM 700 C C . THR A 1 96 ? 13.052 11.749 -19.398 1.00 89.06 96 THR A C 1
ATOM 702 O O . THR A 1 96 ? 13.418 11.882 -20.565 1.00 89.06 96 THR A O 1
ATOM 705 N N . PHE A 1 97 ? 12.805 10.542 -18.881 1.00 88.50 97 PHE A N 1
ATOM 706 C CA . PHE A 1 97 ? 12.888 9.315 -19.672 1.00 88.50 97 PHE A CA 1
ATOM 707 C C . PHE A 1 97 ? 11.755 9.191 -20.701 1.00 88.50 97 PHE A C 1
ATOM 709 O O . PHE A 1 97 ? 12.014 8.769 -21.827 1.00 88.50 97 PHE A O 1
ATOM 716 N N . LEU A 1 98 ? 10.525 9.589 -20.353 1.00 84.69 98 LEU A N 1
ATOM 717 C CA . LEU A 1 98 ? 9.401 9.651 -21.296 1.00 84.69 98 LEU A CA 1
ATOM 718 C C . LEU A 1 98 ? 9.694 10.610 -22.451 1.00 84.69 98 LEU A C 1
ATOM 720 O O . LEU A 1 98 ? 9.592 10.212 -23.608 1.00 84.69 98 LEU A O 1
ATOM 724 N N . ASP A 1 99 ? 10.153 11.821 -22.145 1.00 87.00 99 ASP A N 1
ATOM 725 C CA . ASP A 1 99 ? 10.520 12.820 -23.150 1.00 87.00 99 ASP A CA 1
ATOM 726 C C . ASP A 1 99 ? 11.643 12.287 -24.053 1.00 87.00 99 ASP A C 1
ATOM 728 O O . ASP A 1 99 ? 11.629 12.464 -25.275 1.00 87.00 99 ASP A O 1
ATOM 732 N N . ARG A 1 100 ? 12.615 11.569 -23.470 1.00 85.31 100 ARG A N 1
ATOM 733 C CA . ARG A 1 100 ? 13.687 10.932 -24.240 1.00 85.31 100 ARG A CA 1
ATOM 734 C C . ARG A 1 100 ? 13.154 9.860 -25.185 1.00 85.31 100 ARG A C 1
ATOM 736 O O . ARG A 1 100 ? 13.647 9.788 -26.301 1.00 85.31 100 ARG A O 1
ATOM 743 N N . ILE A 1 101 ? 12.183 9.053 -24.760 1.00 83.25 101 ILE A N 1
ATOM 744 C CA . ILE A 1 101 ? 11.534 8.034 -25.597 1.00 83.25 101 ILE A CA 1
ATOM 745 C C . ILE A 1 101 ? 10.731 8.676 -26.736 1.00 83.25 101 ILE A C 1
ATOM 747 O O . ILE A 1 101 ? 10.763 8.191 -27.865 1.00 83.25 101 ILE A O 1
ATOM 751 N N . GLU A 1 102 ? 10.006 9.758 -26.457 1.00 81.19 102 GLU A N 1
ATOM 752 C CA . GLU A 1 102 ? 9.163 10.443 -27.445 1.00 81.19 102 GLU A CA 1
ATOM 753 C C . GLU A 1 102 ? 9.979 11.168 -28.518 1.00 81.19 102 GLU A C 1
ATOM 755 O O . GLU A 1 102 ? 9.547 11.274 -29.663 1.00 81.19 102 GLU A O 1
ATOM 760 N N . THR A 1 103 ? 11.176 11.629 -28.160 1.00 80.31 103 THR A N 1
ATOM 761 C CA . THR A 1 103 ? 12.091 12.344 -29.062 1.00 80.31 103 THR A CA 1
ATOM 762 C C . THR A 1 103 ? 12.997 11.422 -29.881 1.00 80.31 103 THR A C 1
ATOM 764 O O . THR A 1 103 ? 13.827 11.912 -30.650 1.00 80.31 103 THR A O 1
ATOM 767 N N . LEU A 1 104 ? 12.852 10.097 -29.754 1.00 73.50 104 LEU A N 1
ATOM 768 C CA . LEU A 1 104 ? 13.624 9.142 -30.547 1.00 73.50 104 LEU A CA 1
ATOM 769 C C . LEU A 1 104 ? 13.266 9.264 -32.042 1.00 73.50 104 LEU A C 1
ATOM 771 O O . LEU A 1 104 ? 12.082 9.203 -32.386 1.00 73.50 104 LEU A O 1
ATOM 775 N N . PRO A 1 105 ? 14.259 9.408 -32.943 1.00 63.03 105 PRO A N 1
ATOM 776 C CA . PRO A 1 105 ? 14.016 9.554 -34.374 1.00 63.03 105 PRO A CA 1
ATOM 777 C C . PRO A 1 105 ? 13.321 8.304 -34.925 1.00 63.03 105 PRO A C 1
ATOM 779 O O . PRO A 1 105 ? 13.873 7.210 -34.864 1.00 63.03 105 PRO A O 1
ATOM 782 N N . ASP A 1 106 ? 12.092 8.495 -35.411 1.00 62.12 106 ASP A N 1
ATOM 783 C CA . ASP A 1 106 ? 11.193 7.524 -36.054 1.00 62.12 106 ASP A CA 1
ATOM 784 C C . ASP A 1 106 ? 11.452 6.052 -35.677 1.00 62.12 106 ASP A C 1
ATOM 786 O O . ASP A 1 106 ? 11.838 5.233 -36.507 1.00 62.12 106 ASP A O 1
ATOM 790 N N . ARG A 1 107 ? 11.333 5.783 -34.366 1.00 60.53 107 ARG A N 1
ATOM 791 C CA . ARG A 1 107 ? 11.215 4.508 -33.623 1.00 60.53 107 ARG A CA 1
ATOM 792 C C . ARG A 1 107 ? 11.988 3.243 -34.062 1.00 60.53 107 ARG A C 1
ATOM 794 O O . ARG A 1 107 ? 11.828 2.242 -33.373 1.00 60.53 107 ARG A O 1
ATOM 801 N N . ALA A 1 108 ? 12.845 3.225 -35.089 1.00 52.44 108 ALA A N 1
ATOM 802 C CA . ALA A 1 108 ? 13.405 1.953 -35.562 1.00 52.44 108 ALA A CA 1
ATOM 803 C C . ALA A 1 108 ? 14.738 1.930 -36.323 1.00 52.44 108 ALA A C 1
ATOM 805 O O . ALA A 1 108 ? 15.413 0.902 -36.283 1.00 52.44 108 ALA A O 1
ATOM 806 N N . MET A 1 109 ? 15.157 2.970 -37.053 1.00 56.56 109 MET A N 1
ATOM 807 C CA . MET A 1 109 ? 16.136 2.704 -38.132 1.00 56.56 109 MET A CA 1
ATOM 808 C C . MET A 1 109 ? 17.604 3.068 -37.873 1.00 56.56 109 MET A C 1
ATOM 810 O O . MET A 1 109 ? 18.460 2.595 -38.623 1.00 56.56 109 MET A O 1
ATOM 814 N N . CYS A 1 110 ? 17.953 3.804 -36.814 1.00 60.59 110 CYS A N 1
ATOM 815 C CA . CYS A 1 110 ? 19.361 4.025 -36.457 1.00 60.59 110 CYS A CA 1
ATOM 816 C C . CYS A 1 110 ? 19.506 4.474 -34.997 1.00 60.59 110 CYS A C 1
ATOM 818 O O . CYS A 1 110 ? 19.482 5.667 -34.715 1.00 60.59 110 CYS A O 1
ATOM 820 N N . PHE A 1 111 ? 19.664 3.530 -34.067 1.00 71.12 111 PHE A N 1
ATOM 821 C CA . PHE A 1 111 ? 20.274 3.869 -32.783 1.00 71.12 111 PHE A CA 1
ATOM 822 C C . PHE A 1 111 ? 21.782 3.939 -32.980 1.00 71.12 111 PHE A C 1
ATOM 824 O O . PHE A 1 111 ? 22.401 2.927 -33.323 1.00 71.12 111 PHE A O 1
ATOM 831 N N . ASP A 1 112 ? 22.387 5.095 -32.713 1.00 80.81 112 ASP A N 1
ATOM 832 C CA . ASP A 1 112 ? 23.824 5.096 -32.469 1.00 80.81 112 ASP A CA 1
ATOM 833 C C . ASP A 1 112 ? 24.115 4.346 -31.158 1.00 80.81 112 ASP A C 1
ATOM 835 O O . ASP A 1 112 ? 23.343 4.372 -30.193 1.00 80.81 112 ASP A O 1
ATOM 839 N N . ARG A 1 113 ? 25.262 3.668 -31.104 1.00 83.12 113 ARG A N 1
ATOM 840 C CA . ARG A 1 113 ? 25.691 2.889 -29.940 1.00 83.12 113 ARG A CA 1
ATOM 841 C C . ARG A 1 113 ? 25.781 3.761 -28.689 1.00 83.12 113 ARG A C 1
ATOM 843 O O . ARG A 1 113 ? 25.465 3.286 -27.599 1.00 83.12 113 ARG A O 1
ATOM 850 N N . ALA A 1 114 ? 26.187 5.023 -28.836 1.00 87.06 114 ALA A N 1
ATOM 851 C CA . ALA A 1 114 ? 26.227 5.972 -27.730 1.00 87.06 114 ALA A CA 1
ATOM 852 C C . ALA A 1 114 ? 24.820 6.283 -27.190 1.00 87.06 114 ALA A C 1
ATOM 854 O O . ALA A 1 114 ? 24.614 6.276 -25.977 1.00 87.06 114 ALA A O 1
ATOM 855 N N . GLU A 1 115 ? 23.842 6.489 -28.074 1.00 85.31 115 GLU A N 1
ATOM 856 C CA . GLU A 1 115 ? 22.459 6.793 -27.694 1.00 85.31 115 GLU A CA 1
ATOM 857 C C . GLU A 1 115 ? 21.764 5.605 -27.036 1.00 85.31 115 GLU A C 1
ATOM 859 O O . GLU A 1 115 ? 21.082 5.774 -26.024 1.00 85.31 115 GLU A O 1
ATOM 864 N N . ALA A 1 116 ? 21.979 4.398 -27.561 1.00 87.19 116 ALA A N 1
ATOM 865 C CA . ALA A 1 116 ? 21.447 3.176 -26.973 1.00 87.19 116 ALA A CA 1
ATOM 866 C C . ALA A 1 116 ? 21.994 2.932 -25.560 1.00 87.19 116 ALA A C 1
ATOM 868 O O . ALA A 1 116 ? 21.243 2.614 -24.637 1.00 87.19 116 ALA A O 1
ATOM 869 N N . VAL A 1 117 ? 23.302 3.129 -25.363 1.00 89.38 117 VAL A N 1
ATOM 870 C CA . VAL A 1 117 ? 23.932 3.009 -24.040 1.00 89.38 117 VAL A CA 1
ATOM 871 C C . VAL A 1 117 ? 23.434 4.099 -23.091 1.00 89.38 117 VAL A C 1
ATOM 873 O O . VAL A 1 117 ? 23.182 3.806 -21.921 1.00 89.38 117 VAL A O 1
ATOM 876 N N . ALA A 1 118 ? 23.251 5.332 -23.571 1.00 89.62 118 ALA A N 1
ATOM 877 C CA . ALA A 1 118 ? 22.686 6.416 -22.772 1.00 89.62 118 ALA A CA 1
ATOM 878 C C . ALA A 1 118 ? 21.260 6.080 -22.308 1.00 89.62 118 ALA A C 1
ATOM 880 O O . ALA A 1 118 ? 20.986 6.146 -21.112 1.00 89.62 118 ALA A O 1
ATOM 881 N N . LEU A 1 119 ? 20.388 5.622 -23.213 1.00 89.06 119 LEU A N 1
ATOM 882 C CA . LEU A 1 119 ? 19.013 5.242 -22.878 1.00 89.06 119 LEU A CA 1
ATOM 883 C C . LEU A 1 119 ? 18.966 4.061 -21.894 1.00 89.06 119 LEU A C 1
ATOM 885 O O . LEU A 1 119 ? 18.208 4.088 -20.924 1.00 89.06 119 LEU A O 1
ATOM 889 N N . ALA A 1 120 ? 19.820 3.053 -22.090 1.00 90.38 120 ALA A N 1
ATOM 890 C CA . ALA A 1 120 ? 19.939 1.923 -21.171 1.00 90.38 120 ALA A CA 1
ATOM 891 C C . ALA A 1 120 ? 20.436 2.340 -19.777 1.00 90.38 120 ALA A C 1
ATOM 893 O O . ALA A 1 120 ? 19.999 1.782 -18.768 1.00 90.38 120 ALA A O 1
ATOM 894 N N . ASN A 1 121 ? 21.341 3.319 -19.701 1.00 91.56 121 ASN A N 1
ATOM 895 C CA . ASN A 1 121 ? 21.808 3.858 -18.429 1.00 91.56 121 ASN A CA 1
ATOM 896 C C . ASN A 1 121 ? 20.742 4.720 -17.748 1.00 91.56 121 ASN A C 1
ATOM 898 O O . ASN A 1 121 ? 20.542 4.529 -16.554 1.00 91.56 121 ASN A O 1
ATOM 902 N N . MET A 1 122 ? 19.999 5.561 -18.475 1.00 90.00 122 MET A N 1
ATOM 903 C CA . MET A 1 122 ? 18.858 6.310 -17.921 1.00 90.00 122 MET A CA 1
ATOM 904 C C . MET A 1 122 ? 17.811 5.358 -17.328 1.00 90.00 122 MET A C 1
ATOM 906 O O . MET A 1 122 ? 17.405 5.507 -16.176 1.00 90.00 122 MET A O 1
ATOM 910 N N . ALA A 1 123 ? 17.439 4.306 -18.065 1.00 89.31 123 ALA A N 1
ATOM 911 C CA . ALA A 1 123 ? 16.513 3.290 -17.571 1.00 89.31 123 ALA A CA 1
ATOM 912 C C . ALA A 1 123 ? 17.009 2.623 -16.271 1.00 89.31 123 ALA A C 1
ATOM 914 O O . ALA A 1 123 ? 16.232 2.391 -15.344 1.00 89.31 123 ALA A O 1
ATOM 915 N N . ARG A 1 124 ? 18.311 2.316 -16.186 1.00 89.19 124 ARG A N 1
ATOM 916 C CA . ARG A 1 124 ? 18.899 1.587 -15.050 1.00 89.19 124 ARG A CA 1
ATOM 917 C C . ARG A 1 124 ? 19.238 2.467 -13.848 1.00 89.19 124 ARG A C 1
ATOM 919 O O . ARG A 1 124 ? 19.144 1.990 -12.726 1.00 89.19 124 ARG A O 1
ATOM 926 N N . GLN A 1 125 ? 19.711 3.687 -14.063 1.00 89.31 125 GLN A N 1
ATOM 927 C CA . GLN A 1 125 ? 20.254 4.541 -13.002 1.00 89.31 125 GLN A CA 1
ATOM 928 C C . GLN A 1 125 ? 19.260 5.606 -12.552 1.00 89.31 125 GLN A C 1
ATOM 930 O O . GLN A 1 125 ? 19.251 5.951 -11.377 1.00 89.31 125 GLN A O 1
ATOM 935 N N . GLU A 1 126 ? 18.408 6.096 -13.451 1.00 87.56 126 GLU A N 1
ATOM 936 C CA . GLU A 1 126 ? 17.456 7.161 -13.135 1.00 87.56 126 GLU A CA 1
ATOM 937 C C . GLU A 1 126 ? 16.072 6.574 -12.872 1.00 87.56 126 GLU A C 1
ATOM 939 O O . GLU A 1 126 ? 15.550 6.684 -11.766 1.00 87.56 126 GLU A O 1
ATOM 944 N N . VAL A 1 127 ? 15.497 5.874 -13.855 1.00 86.62 127 VAL A N 1
ATOM 945 C CA . VAL A 1 127 ? 14.117 5.368 -13.762 1.00 86.62 127 VAL A CA 1
ATOM 946 C C . VAL A 1 127 ? 13.992 4.290 -12.697 1.00 86.62 127 VAL A C 1
ATOM 948 O O . VAL A 1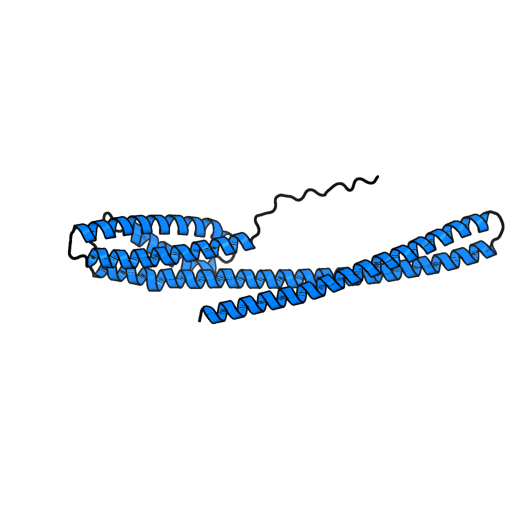 127 ? 13.077 4.330 -11.878 1.00 86.62 127 VAL A O 1
ATOM 951 N N . LEU A 1 128 ? 14.916 3.328 -12.676 1.00 84.38 128 LEU A N 1
ATOM 952 C CA . LEU A 1 128 ? 14.893 2.261 -11.682 1.00 84.38 128 LEU A CA 1
ATOM 953 C C . LEU A 1 128 ? 15.045 2.811 -10.257 1.00 84.38 128 LEU A C 1
ATOM 955 O O . LEU A 1 128 ? 14.319 2.378 -9.365 1.00 84.38 128 LEU A O 1
ATOM 959 N N . GLN A 1 129 ? 15.945 3.777 -10.055 1.00 84.50 129 GLN A N 1
ATOM 960 C CA . GLN A 1 129 ? 16.141 4.403 -8.751 1.00 84.50 129 GLN A CA 1
ATOM 961 C C . GLN A 1 129 ? 14.903 5.201 -8.330 1.00 84.50 129 GLN A C 1
ATOM 963 O O . GLN A 1 129 ? 14.407 5.027 -7.220 1.00 84.50 129 GLN A O 1
ATOM 968 N N . ALA A 1 130 ? 14.340 5.989 -9.249 1.00 83.81 130 ALA A N 1
ATOM 969 C CA . ALA A 1 130 ? 13.097 6.718 -9.030 1.00 83.81 130 ALA A CA 1
ATOM 970 C C . ALA A 1 130 ? 11.937 5.787 -8.646 1.00 83.81 130 ALA A C 1
ATOM 972 O O . ALA A 1 130 ? 11.151 6.096 -7.753 1.00 83.81 130 ALA A O 1
ATOM 973 N N . ILE A 1 131 ? 11.851 4.619 -9.284 1.00 79.62 131 ILE A N 1
ATOM 974 C CA . ILE A 1 131 ? 10.861 3.592 -8.964 1.00 79.62 131 ILE A CA 1
ATOM 975 C C . ILE A 1 131 ? 11.084 3.014 -7.560 1.00 79.62 131 ILE A C 1
ATOM 977 O O . ILE A 1 131 ? 10.117 2.885 -6.809 1.00 79.62 131 ILE A O 1
ATOM 981 N N . TYR A 1 132 ? 12.322 2.686 -7.180 1.00 81.56 132 TYR A N 1
ATOM 982 C CA . TYR A 1 132 ? 12.619 2.186 -5.834 1.00 81.56 132 TYR A CA 1
ATOM 983 C C . TYR A 1 132 ? 12.252 3.196 -4.753 1.00 81.56 132 TYR A C 1
ATOM 985 O O . TYR A 1 132 ? 11.581 2.840 -3.781 1.00 81.56 132 TYR A O 1
ATOM 993 N N . ASP A 1 133 ? 12.625 4.457 -4.952 1.00 81.50 133 ASP A N 1
ATOM 994 C CA . ASP A 1 133 ? 12.297 5.511 -4.006 1.00 81.50 133 ASP A CA 1
ATOM 995 C C . ASP A 1 133 ? 10.778 5.697 -3.916 1.00 81.50 133 ASP A C 1
ATOM 997 O O . ASP A 1 133 ? 10.240 5.824 -2.819 1.00 81.50 133 ASP A O 1
ATOM 1001 N N . LEU A 1 134 ? 10.053 5.646 -5.038 1.00 78.06 134 LEU A N 1
ATOM 1002 C CA . LEU A 1 134 ? 8.593 5.744 -5.039 1.00 78.06 134 LEU A CA 1
ATOM 1003 C C . LEU A 1 134 ? 7.938 4.598 -4.252 1.00 78.06 134 LEU A C 1
ATOM 1005 O O . LEU A 1 134 ? 7.035 4.844 -3.452 1.00 78.06 134 LEU A O 1
ATOM 1009 N N . ILE A 1 135 ? 8.414 3.361 -4.428 1.00 76.94 135 ILE A N 1
ATOM 1010 C CA . ILE A 1 135 ? 7.934 2.201 -3.660 1.00 76.94 135 ILE A CA 1
ATOM 1011 C C . ILE A 1 135 ? 8.183 2.414 -2.164 1.00 76.94 135 ILE A C 1
ATOM 1013 O O . ILE A 1 135 ? 7.266 2.217 -1.366 1.00 76.94 135 ILE A O 1
ATOM 1017 N N . ALA A 1 136 ? 9.383 2.856 -1.784 1.00 79.31 136 ALA A N 1
ATOM 1018 C CA . ALA A 1 136 ? 9.730 3.107 -0.388 1.00 79.31 136 ALA A CA 1
ATOM 1019 C C . ALA A 1 136 ? 8.825 4.177 0.249 1.00 79.31 136 ALA A C 1
ATOM 1021 O O . ALA A 1 136 ? 8.356 3.997 1.373 1.00 79.31 136 ALA A O 1
ATOM 1022 N N . HIS A 1 137 ? 8.511 5.251 -0.482 1.00 77.75 137 HIS A N 1
ATOM 1023 C CA . HIS A 1 137 ? 7.600 6.299 -0.012 1.00 77.75 137 HIS A CA 1
ATOM 1024 C C . HIS A 1 137 ? 6.162 5.796 0.163 1.00 77.75 137 HIS A C 1
ATOM 1026 O O . HIS A 1 137 ? 5.504 6.122 1.154 1.00 77.75 137 HIS A O 1
ATOM 1032 N N . VAL A 1 138 ? 5.661 4.984 -0.774 1.00 75.50 138 VAL A N 1
ATOM 1033 C CA . VAL A 1 138 ? 4.322 4.383 -0.659 1.00 75.50 138 VAL A CA 1
ATOM 1034 C C . VAL A 1 138 ? 4.257 3.446 0.552 1.00 75.50 138 VAL A C 1
ATOM 1036 O O . VAL A 1 138 ? 3.282 3.506 1.304 1.00 75.50 138 VAL A O 1
ATOM 1039 N N . GLN A 1 139 ? 5.302 2.645 0.786 1.00 75.56 139 GLN A N 1
ATOM 1040 C CA . GLN A 1 139 ? 5.411 1.763 1.955 1.00 75.56 139 GLN A CA 1
ATOM 1041 C C . GLN A 1 139 ? 5.436 2.543 3.272 1.00 75.56 139 GLN A C 1
ATOM 1043 O O . GLN A 1 139 ? 4.637 2.263 4.162 1.00 75.56 139 GLN A O 1
ATOM 1048 N N . GLU A 1 140 ? 6.289 3.566 3.384 1.00 78.25 140 GLU A N 1
ATOM 1049 C CA . GLU A 1 140 ? 6.386 4.396 4.592 1.00 78.25 140 GLU A CA 1
ATOM 1050 C C . GLU A 1 140 ? 5.029 5.025 4.953 1.00 78.25 140 GLU A C 1
ATOM 1052 O O . GLU A 1 140 ? 4.638 5.071 6.123 1.00 78.25 140 GLU A O 1
ATOM 1057 N N . ARG A 1 141 ? 4.258 5.459 3.948 1.00 76.50 141 ARG A N 1
ATOM 1058 C CA . ARG A 1 141 ? 2.914 6.002 4.171 1.00 76.50 141 ARG A CA 1
ATOM 1059 C C . ARG A 1 141 ? 1.925 4.938 4.643 1.00 76.50 141 ARG A C 1
ATOM 1061 O O . ARG A 1 141 ? 1.105 5.235 5.516 1.00 76.50 141 ARG A O 1
ATOM 1068 N N . GLN A 1 142 ? 1.953 3.741 4.055 1.00 74.50 142 GLN A N 1
ATOM 1069 C CA . GLN A 1 142 ? 1.105 2.633 4.502 1.00 74.50 142 GLN A CA 1
ATOM 1070 C C . GLN A 1 142 ? 1.391 2.298 5.966 1.00 74.50 142 GLN A C 1
ATOM 1072 O O . GLN A 1 142 ? 0.457 2.220 6.762 1.00 74.50 142 GLN A O 1
ATOM 1077 N N . ASP A 1 143 ? 2.666 2.222 6.342 1.00 74.88 143 ASP A N 1
ATOM 1078 C CA . ASP A 1 143 ? 3.081 1.974 7.721 1.00 74.88 143 ASP A CA 1
ATOM 1079 C C . ASP A 1 143 ? 2.569 3.060 8.671 1.00 74.88 143 ASP A C 1
ATOM 1081 O O . ASP A 1 143 ? 1.897 2.761 9.658 1.00 74.88 143 ASP A O 1
ATOM 1085 N N . ALA A 1 144 ? 2.811 4.334 8.346 1.00 78.31 144 ALA A N 1
ATOM 1086 C CA . ALA A 1 144 ? 2.362 5.456 9.169 1.00 78.31 144 ALA A CA 1
ATOM 1087 C C . ALA A 1 144 ? 0.832 5.483 9.332 1.00 78.31 144 ALA A C 1
ATOM 1089 O O . ALA A 1 144 ? 0.304 5.805 10.401 1.00 78.31 144 ALA A O 1
ATOM 1090 N N . ARG A 1 145 ? 0.098 5.122 8.274 1.00 79.06 145 ARG A N 1
ATOM 1091 C CA . ARG A 1 145 ? -1.360 5.015 8.303 1.00 79.06 145 ARG A CA 1
ATOM 1092 C C . ARG A 1 145 ? -1.823 3.881 9.214 1.00 79.06 145 ARG A C 1
ATOM 1094 O O . ARG A 1 145 ? -2.721 4.111 10.024 1.00 79.06 145 ARG A O 1
ATOM 1101 N N . LEU A 1 146 ? -1.235 2.694 9.082 1.00 77.19 146 LEU A N 1
ATOM 1102 C CA . LEU A 1 146 ? -1.554 1.537 9.918 1.00 77.19 146 LEU A CA 1
ATOM 1103 C C . LEU A 1 146 ? -1.276 1.846 11.390 1.00 77.19 146 LEU A C 1
ATOM 1105 O O . LEU A 1 146 ? -2.145 1.628 12.231 1.00 77.19 146 LEU A O 1
ATOM 1109 N N . SER A 1 147 ? -0.125 2.452 11.700 1.00 77.94 147 SER A N 1
ATOM 1110 C CA . SER A 1 147 ? 0.196 2.908 13.057 1.00 77.94 147 SER A CA 1
ATOM 1111 C C . SER A 1 147 ? -0.865 3.862 13.604 1.00 77.94 147 SER A C 1
ATOM 1113 O O . SER A 1 147 ? -1.385 3.642 14.695 1.00 77.94 147 SER A O 1
ATOM 1115 N N . LYS A 1 148 ? -1.279 4.862 12.817 1.00 81.88 148 LYS A N 1
ATOM 1116 C CA . LYS A 1 148 ? -2.325 5.808 13.225 1.00 81.88 148 LYS A CA 1
ATOM 1117 C C . LYS A 1 148 ? -3.687 5.137 13.433 1.00 81.88 148 LYS A C 1
ATOM 1119 O O . LYS A 1 148 ? -4.430 5.517 14.336 1.00 81.88 148 LYS A O 1
ATOM 1124 N N . GLN A 1 149 ? -4.046 4.158 12.604 1.00 79.62 149 GLN A N 1
ATOM 1125 C CA . GLN A 1 149 ? -5.284 3.393 12.777 1.00 79.62 149 GLN A CA 1
ATOM 1126 C C . GLN A 1 149 ? -5.252 2.559 14.061 1.00 79.62 149 GLN A C 1
ATOM 1128 O O . GLN A 1 149 ? -6.246 2.541 14.785 1.00 79.62 149 GLN A O 1
ATOM 1133 N N . ILE A 1 150 ? -4.117 1.926 14.370 1.00 80.12 150 ILE A N 1
ATOM 1134 C CA . ILE A 1 150 ? -3.911 1.189 15.623 1.00 80.12 150 ILE A CA 1
ATOM 1135 C C . ILE A 1 150 ? -4.045 2.132 16.824 1.00 80.12 150 ILE A C 1
ATOM 1137 O O . ILE A 1 150 ? -4.784 1.819 17.755 1.00 80.12 150 ILE A O 1
ATOM 1141 N N . GLU A 1 151 ? -3.409 3.305 16.790 1.00 83.12 151 GLU A N 1
ATOM 1142 C CA . GLU A 1 151 ? -3.519 4.316 17.852 1.00 83.12 151 GLU A CA 1
ATOM 1143 C C . GLU A 1 151 ? -4.970 4.763 18.072 1.00 83.12 151 GLU A C 1
ATOM 1145 O O . GLU A 1 151 ? -5.483 4.699 19.190 1.00 83.12 151 GLU A O 1
ATOM 1150 N N . GLN A 1 152 ? -5.675 5.140 17.002 1.00 84.88 152 GLN A N 1
ATOM 1151 C CA . GLN A 1 152 ? -7.083 5.543 17.085 1.00 84.88 152 GLN A CA 1
ATOM 1152 C C . GLN A 1 152 ? -7.978 4.421 17.614 1.00 84.88 152 GLN A C 1
ATOM 1154 O O . GLN A 1 152 ? -8.949 4.670 18.332 1.00 84.88 152 GLN A O 1
ATOM 1159 N N . MET A 1 153 ? -7.685 3.177 17.245 1.00 80.69 153 MET A N 1
ATOM 1160 C CA . MET A 1 153 ? -8.437 2.023 17.715 1.00 80.69 153 MET A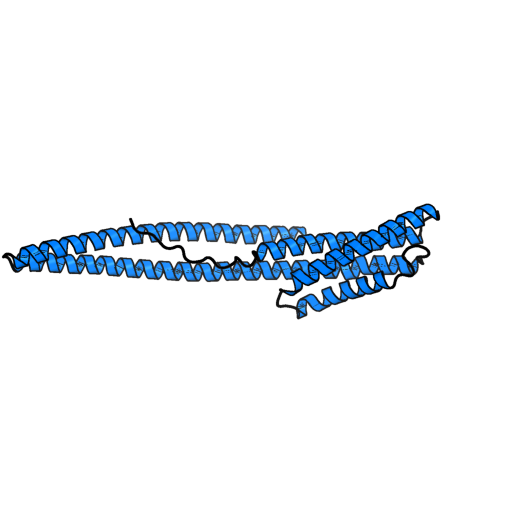 CA 1
ATOM 1161 C C . MET A 1 153 ? -8.173 1.749 19.200 1.00 80.69 153 MET A C 1
ATOM 1163 O O . MET A 1 153 ? -9.127 1.513 19.944 1.00 80.69 153 MET A O 1
ATOM 1167 N N . ALA A 1 154 ? -6.929 1.891 19.662 1.00 82.44 154 ALA A N 1
ATOM 1168 C CA . ALA A 1 154 ? -6.574 1.807 21.077 1.00 82.44 154 ALA A CA 1
ATOM 1169 C C . ALA A 1 154 ? -7.271 2.901 21.908 1.00 82.44 154 ALA A C 1
ATOM 1171 O O . ALA A 1 154 ? -7.839 2.611 22.964 1.00 82.44 154 ALA A O 1
ATOM 1172 N N . GLU A 1 155 ? -7.317 4.142 21.413 1.00 87.25 155 GLU A N 1
ATOM 1173 C CA . GLU A 1 155 ? -8.049 5.241 22.058 1.00 87.25 155 GLU A CA 1
ATOM 1174 C C . GLU A 1 155 ? -9.552 4.951 22.173 1.00 87.25 155 GLU A C 1
ATOM 1176 O O . GLU A 1 155 ? -10.155 5.160 23.233 1.00 87.25 155 GLU A O 1
ATOM 1181 N N . ARG A 1 156 ? -10.163 4.433 21.098 1.00 86.00 156 ARG A N 1
ATOM 1182 C CA . ARG A 1 156 ? -11.578 4.025 21.087 1.00 86.00 156 ARG A CA 1
ATOM 1183 C C . ARG A 1 156 ? -11.842 2.886 22.066 1.00 86.00 156 ARG A C 1
ATOM 1185 O O . ARG A 1 156 ? -12.819 2.954 22.806 1.00 86.00 156 ARG A O 1
ATOM 1192 N N . SER A 1 157 ? -10.968 1.884 22.117 1.00 86.19 157 SER A N 1
ATOM 1193 C CA . SER A 1 157 ? -11.075 0.773 23.068 1.00 86.19 157 SER A CA 1
ATOM 1194 C C . SER A 1 157 ? -10.992 1.268 24.518 1.00 86.19 157 SER A C 1
ATOM 1196 O O . SER A 1 157 ? -11.849 0.945 25.342 1.00 86.19 157 SER A O 1
ATOM 1198 N N . ALA A 1 158 ? -10.049 2.167 24.820 1.00 86.69 158 ALA A N 1
ATOM 1199 C CA . ALA A 1 158 ? -9.932 2.783 26.141 1.00 86.69 158 ALA A CA 1
ATOM 1200 C C . ALA A 1 158 ? -11.171 3.615 26.521 1.00 86.69 158 ALA A C 1
ATOM 1202 O O . ALA A 1 158 ? -11.583 3.631 27.685 1.00 86.69 158 ALA A O 1
ATOM 1203 N N . LEU A 1 159 ? -11.782 4.313 25.558 1.00 90.06 159 LEU A N 1
ATOM 1204 C CA . LEU A 1 159 ? -13.046 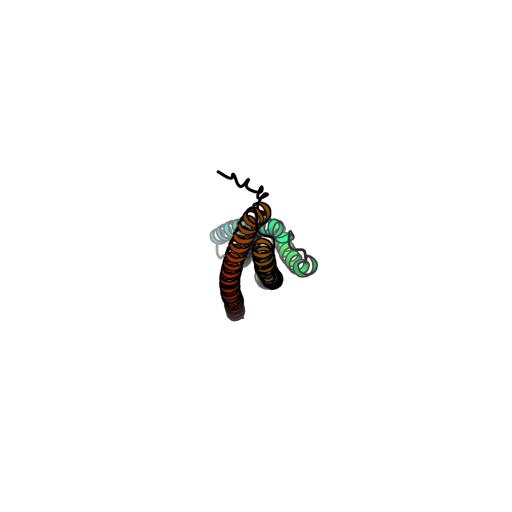5.017 25.773 1.00 90.06 159 LEU A CA 1
ATOM 1205 C C . LEU A 1 159 ? -14.187 4.039 26.087 1.00 90.06 159 LEU A C 1
ATOM 1207 O O . LEU A 1 159 ? -14.922 4.264 27.051 1.00 90.06 159 LEU A O 1
ATOM 1211 N N . LEU A 1 160 ? -14.315 2.954 25.322 1.00 87.44 160 LEU A N 1
ATOM 1212 C CA . LEU A 1 160 ? -15.339 1.931 25.541 1.00 87.44 160 LEU A CA 1
ATOM 1213 C C . LEU A 1 160 ? -15.172 1.244 26.903 1.00 87.44 160 LEU A C 1
ATOM 1215 O O . LEU A 1 160 ? -16.155 1.069 27.624 1.00 87.44 160 LEU A O 1
ATOM 1219 N N . ASP A 1 161 ? -13.944 0.941 27.328 1.00 87.56 161 ASP A N 1
ATOM 1220 C CA . ASP A 1 161 ? -13.697 0.404 28.669 1.00 87.56 161 ASP A CA 1
ATOM 1221 C C . ASP A 1 161 ? -14.130 1.390 29.773 1.00 87.56 161 ASP A C 1
ATOM 1223 O O . ASP A 1 161 ? -14.805 1.002 30.732 1.00 87.56 161 ASP A O 1
ATOM 1227 N N . ARG A 1 162 ? -13.850 2.694 29.624 1.00 91.94 162 ARG A N 1
ATOM 1228 C CA . ARG A 1 162 ? -14.369 3.709 30.562 1.00 91.94 162 ARG A CA 1
ATOM 1229 C C . ARG A 1 162 ? -15.899 3.729 30.594 1.00 91.94 162 ARG A C 1
ATOM 1231 O O . ARG A 1 162 ? -16.479 3.673 31.679 1.00 91.94 162 ARG A O 1
ATOM 1238 N N . MET A 1 163 ? -16.555 3.722 29.434 1.00 90.06 163 MET A N 1
ATOM 1239 C CA . MET A 1 163 ? -18.020 3.709 29.347 1.00 90.06 163 MET A CA 1
ATOM 1240 C C . MET A 1 163 ? -18.623 2.461 30.005 1.00 90.06 163 MET A C 1
ATOM 1242 O O . MET A 1 163 ? -19.557 2.577 30.798 1.00 90.06 163 MET A O 1
ATOM 1246 N N . THR A 1 164 ? -18.059 1.271 29.776 1.00 91.19 164 THR A N 1
ATOM 1247 C CA . THR A 1 164 ? -18.537 0.036 30.427 1.00 91.19 164 THR A CA 1
ATOM 1248 C C . THR A 1 164 ? -18.323 0.063 31.947 1.00 91.19 164 THR A C 1
ATOM 1250 O O . THR A 1 164 ? -19.143 -0.466 32.706 1.00 91.19 164 THR A O 1
ATOM 1253 N N . ARG A 1 165 ? -17.256 0.704 32.453 1.00 90.31 165 ARG A N 1
ATOM 1254 C CA . ARG A 1 165 ? -17.059 0.944 33.902 1.00 90.31 165 ARG A CA 1
ATOM 1255 C C . ARG A 1 165 ? -18.138 1.839 34.482 1.00 90.31 165 ARG A C 1
ATOM 1257 O O . ARG A 1 165 ? -18.700 1.488 35.524 1.00 90.31 165 ARG A O 1
ATOM 1264 N N . ASP A 1 166 ? -18.468 2.923 33.801 1.00 93.81 166 ASP A N 1
ATOM 1265 C CA . ASP A 1 166 ? -19.516 3.834 34.246 1.00 93.81 166 ASP A CA 1
ATOM 1266 C C . ASP A 1 166 ? -20.900 3.175 34.183 1.00 93.81 166 ASP A C 1
ATOM 1268 O O . ASP A 1 166 ? -21.634 3.220 35.169 1.00 93.81 166 ASP A O 1
ATOM 1272 N N . MET A 1 167 ? -21.219 2.432 33.119 1.00 92.38 167 MET A N 1
ATOM 1273 C CA . MET A 1 167 ? -22.460 1.650 33.025 1.00 92.38 167 MET A CA 1
ATOM 1274 C C . MET A 1 167 ? -22.559 0.577 34.118 1.00 92.38 167 MET A C 1
ATOM 1276 O O . MET A 1 167 ? -23.628 0.386 34.704 1.00 92.38 167 MET A O 1
ATOM 1280 N N . SER A 1 168 ? -21.446 -0.086 34.460 1.00 91.56 168 SER A N 1
ATOM 1281 C CA . SER A 1 168 ? -21.400 -1.015 35.601 1.00 91.56 168 SER A CA 1
ATOM 1282 C C . SER A 1 168 ? -21.721 -0.293 36.916 1.00 91.56 168 SER A C 1
ATOM 1284 O O . SER A 1 168 ? -22.437 -0.826 37.765 1.00 91.56 168 SER A O 1
ATOM 1286 N N . ARG A 1 169 ? -21.178 0.920 37.111 1.00 93.69 169 ARG A N 1
ATOM 1287 C CA . ARG A 1 169 ? -21.414 1.740 38.309 1.00 93.69 169 ARG A CA 1
ATOM 1288 C C . ARG A 1 169 ? -22.877 2.174 38.394 1.00 93.69 169 ARG A C 1
ATOM 1290 O O . ARG A 1 169 ? -23.479 2.017 39.453 1.00 93.69 169 ARG A O 1
ATOM 1297 N N . ILE A 1 170 ? -23.450 2.643 37.286 1.00 91.25 170 ILE A N 1
ATOM 1298 C CA . ILE A 1 170 ? -24.861 3.035 37.184 1.00 91.25 170 ILE A CA 1
ATOM 1299 C C . ILE A 1 170 ? -25.766 1.839 37.481 1.00 91.25 170 ILE A C 1
ATOM 1301 O O . ILE A 1 170 ? -26.655 1.948 38.317 1.00 91.25 170 ILE A O 1
ATOM 1305 N N . SER A 1 171 ? -25.496 0.676 36.885 1.00 92.69 171 SER A N 1
ATOM 1306 C CA . SER A 1 171 ? -26.290 -0.540 37.116 1.00 92.69 171 SER A CA 1
ATOM 1307 C C . SER A 1 171 ? -26.282 -0.946 38.593 1.00 92.69 171 SER A C 1
ATOM 1309 O O . SER A 1 171 ? -27.334 -1.215 39.169 1.00 92.69 171 SER A O 1
ATOM 1311 N N . ARG A 1 172 ? -25.119 -0.897 39.261 1.00 91.44 172 ARG A N 1
ATOM 1312 C CA . ARG A 1 172 ? -25.032 -1.131 40.714 1.00 91.44 172 ARG A CA 1
ATOM 1313 C C . ARG A 1 172 ? -25.805 -0.094 41.527 1.00 91.44 172 ARG A C 1
ATOM 1315 O O . ARG A 1 172 ? -26.472 -0.464 42.489 1.00 91.44 172 ARG A O 1
ATOM 1322 N N . MET A 1 173 ? -25.733 1.179 41.145 1.00 93.62 173 MET A N 1
ATOM 1323 C CA . MET A 1 173 ? -26.461 2.258 41.813 1.00 93.62 173 MET A CA 1
ATOM 1324 C C . MET A 1 173 ? -27.979 2.080 41.683 1.00 93.62 173 MET A C 1
ATOM 1326 O O . MET A 1 173 ? -28.675 2.170 42.689 1.00 93.62 173 MET A O 1
ATOM 1330 N N . ILE A 1 174 ? -28.487 1.743 40.492 1.00 92.25 174 ILE A N 1
ATOM 1331 C CA . ILE A 1 174 ? -29.907 1.416 40.278 1.00 92.25 174 ILE A CA 1
ATOM 1332 C C . ILE A 1 174 ? -30.303 0.226 41.156 1.00 92.25 174 ILE A C 1
ATOM 1334 O O . ILE A 1 174 ? -31.316 0.285 41.848 1.00 92.25 174 ILE A O 1
ATOM 1338 N N . GLY A 1 175 ? -29.471 -0.821 41.201 1.00 89.81 175 GLY A N 1
ATOM 1339 C CA . GLY A 1 175 ? -29.679 -1.963 42.090 1.00 89.81 175 GLY A CA 1
ATOM 1340 C C . GLY A 1 175 ? -29.793 -1.546 43.561 1.00 89.81 175 GLY A C 1
ATOM 1341 O O . GLY A 1 175 ? -30.729 -1.953 44.245 1.00 89.81 175 GLY A O 1
ATOM 1342 N N . MET A 1 176 ? -28.908 -0.673 44.042 1.00 92.25 176 MET A N 1
ATOM 1343 C CA . MET A 1 176 ? -28.938 -0.171 45.420 1.00 92.25 176 MET A CA 1
ATOM 1344 C C . MET A 1 176 ? -30.183 0.683 45.711 1.00 92.25 176 MET A C 1
ATOM 1346 O O . MET A 1 176 ? -30.850 0.474 46.723 1.00 92.25 176 MET A O 1
ATOM 1350 N N . VAL A 1 177 ? -30.543 1.600 44.807 1.00 90.81 177 VAL A N 1
ATOM 1351 C CA . VAL A 1 177 ? -31.751 2.434 44.932 1.00 90.81 177 VAL A CA 1
ATOM 1352 C C . VAL A 1 177 ? -33.012 1.571 44.921 1.00 90.81 177 VAL A C 1
ATOM 1354 O O . VAL A 1 177 ? -33.916 1.802 45.720 1.00 90.81 177 VAL A O 1
ATOM 1357 N N . SER A 1 178 ? -33.053 0.535 44.079 1.00 93.00 178 SER A N 1
ATOM 1358 C CA . SER A 1 178 ? -34.181 -0.398 44.010 1.00 93.00 178 SER A CA 1
ATOM 1359 C C . SER A 1 178 ? -34.372 -1.179 45.314 1.00 93.00 178 SER A C 1
ATOM 1361 O O . SER A 1 178 ? -35.499 -1.379 45.755 1.00 93.00 178 SER A O 1
ATOM 1363 N N . ILE A 1 179 ? -33.282 -1.552 45.993 1.00 88.00 179 ILE A N 1
ATOM 1364 C CA . ILE A 1 179 ? -33.345 -2.206 47.305 1.00 88.00 179 ILE A CA 1
ATOM 1365 C C . ILE A 1 179 ? -33.899 -1.239 48.354 1.00 88.00 179 ILE A C 1
ATOM 1367 O O . ILE A 1 179 ? -34.820 -1.609 49.081 1.00 88.00 179 ILE A O 1
ATOM 1371 N N . ASN A 1 180 ? -33.407 0.003 48.393 1.00 88.38 180 ASN A N 1
ATOM 1372 C CA . ASN A 1 180 ? -33.921 1.024 49.311 1.00 88.38 180 ASN A CA 1
ATOM 1373 C C . ASN A 1 180 ? -35.417 1.286 49.077 1.00 88.38 180 ASN A C 1
ATOM 1375 O O . ASN A 1 180 ? -36.193 1.325 50.029 1.00 88.38 180 ASN A O 1
ATOM 1379 N N . ALA A 1 181 ? -35.837 1.376 47.813 1.00 88.88 181 ALA A N 1
ATOM 1380 C CA . ALA A 1 181 ? -37.241 1.519 47.443 1.00 88.88 181 ALA A CA 1
ATOM 1381 C C . ALA A 1 181 ? -38.078 0.299 47.862 1.00 88.88 181 ALA A C 1
ATOM 1383 O O . ALA A 1 181 ? -39.184 0.465 48.364 1.00 88.88 181 ALA A O 1
ATOM 1384 N N . SER A 1 182 ? -37.551 -0.922 47.719 1.00 89.19 182 SER A N 1
ATOM 1385 C CA . SER A 1 182 ? -38.238 -2.143 48.157 1.00 89.19 182 SER A CA 1
ATOM 1386 C C . SER A 1 182 ? -38.421 -2.200 49.676 1.00 89.19 182 SER A C 1
ATOM 1388 O O . SER A 1 182 ? -39.436 -2.723 50.140 1.00 89.19 182 SER A O 1
ATOM 1390 N N . VAL A 1 183 ? -37.448 -1.710 50.449 1.00 87.19 183 VAL A N 1
ATOM 1391 C CA . VAL A 1 183 ? -37.540 -1.625 51.915 1.00 87.19 183 VAL A CA 1
ATOM 1392 C C . VAL A 1 183 ? -38.590 -0.593 52.316 1.00 87.19 183 VAL A C 1
ATOM 1394 O O . VAL A 1 183 ? -39.461 -0.896 53.130 1.00 87.19 183 VAL A O 1
ATOM 1397 N N . GLU A 1 184 ? -38.569 0.590 51.702 1.00 88.44 184 GLU A N 1
ATOM 1398 C CA . GLU A 1 184 ? -39.533 1.647 52.016 1.00 88.44 184 GLU A CA 1
ATOM 1399 C C . GLU A 1 184 ? -40.960 1.267 51.588 1.00 88.44 184 GLU A C 1
ATOM 1401 O O . GLU A 1 184 ? -41.921 1.519 52.310 1.00 88.44 184 GLU A O 1
ATOM 1406 N N . ALA A 1 185 ? -41.102 0.542 50.476 1.00 89.25 185 ALA A N 1
ATOM 1407 C CA . ALA A 1 185 ? -42.365 -0.044 50.037 1.00 89.25 185 ALA A CA 1
ATOM 1408 C C . ALA A 1 185 ? -42.934 -1.051 51.054 1.00 89.25 185 ALA A C 1
ATOM 1410 O O . ALA A 1 185 ? -44.138 -1.066 51.313 1.00 89.25 185 ALA A O 1
ATOM 1411 N N . ALA A 1 186 ? -42.076 -1.881 51.659 1.00 86.69 186 ALA A N 1
ATOM 1412 C CA . ALA A 1 186 ? -42.482 -2.798 52.723 1.00 86.69 186 ALA A CA 1
ATOM 1413 C C . ALA A 1 186 ? -42.876 -2.052 54.008 1.00 86.69 186 ALA A C 1
ATOM 1415 O O . ALA A 1 186 ? -43.798 -2.476 54.702 1.00 86.69 186 ALA A O 1
ATOM 1416 N N . ARG A 1 187 ? -42.202 -0.933 54.300 1.00 87.81 187 ARG A N 1
ATOM 1417 C CA . ARG A 1 187 ? -42.441 -0.101 55.484 1.00 87.81 187 ARG A CA 1
ATOM 1418 C C . ARG A 1 187 ? -43.729 0.720 55.394 1.00 87.81 187 ARG A C 1
ATOM 1420 O O . ARG A 1 187 ? -44.435 0.826 56.392 1.00 87.81 187 ARG A O 1
ATOM 1427 N N . ALA A 1 188 ? -44.044 1.272 54.222 1.00 88.50 188 ALA A N 1
ATOM 1428 C CA . ALA A 1 188 ? -45.258 2.055 53.994 1.00 88.50 188 ALA A CA 1
ATOM 1429 C C . ALA A 1 188 ? -46.544 1.215 54.134 1.00 88.50 188 ALA A C 1
ATOM 1431 O O . ALA A 1 188 ? -47.575 1.737 54.553 1.00 88.50 188 ALA A O 1
ATOM 1432 N N . GLY A 1 189 ? -46.485 -0.085 53.813 1.00 78.81 189 GLY A N 1
ATOM 1433 C CA . GLY A 1 189 ? -47.642 -0.981 53.870 1.00 78.81 189 GLY A CA 1
ATOM 1434 C C . GLY A 1 189 ? -48.780 -0.581 52.912 1.00 78.81 189 GLY A C 1
ATOM 1435 O O . GLY A 1 189 ? -48.628 0.283 52.047 1.00 78.81 189 GLY A O 1
ATOM 1436 N N . GLY A 1 190 ? -49.934 -1.242 53.038 1.00 85.75 190 GLY A N 1
ATOM 1437 C CA . GLY A 1 190 ? -51.138 -0.928 52.251 1.00 85.75 190 GLY A CA 1
ATOM 1438 C C . GLY A 1 190 ? -51.016 -1.173 50.737 1.00 85.75 190 GLY A C 1
ATOM 1439 O O . GLY A 1 190 ? -50.126 -1.886 50.268 1.00 85.75 190 GLY A O 1
ATOM 1440 N N . GLU A 1 191 ? -51.938 -0.601 49.957 1.00 84.00 191 GLU A N 1
ATOM 1441 C CA . GLU A 1 191 ? -51.923 -0.701 48.486 1.00 84.00 191 GLU A CA 1
ATOM 1442 C C . GLU A 1 191 ? -50.729 0.034 47.864 1.00 84.00 191 GLU A C 1
ATOM 1444 O O . GLU A 1 191 ? -50.059 -0.519 46.992 1.00 84.00 191 GLU A O 1
ATOM 1449 N N . SER A 1 192 ? -50.390 1.228 48.364 1.00 81.19 192 SER A N 1
ATOM 1450 C CA . SER A 1 192 ? -49.265 2.026 47.857 1.00 81.19 192 SER A CA 1
ATOM 1451 C C . SER A 1 192 ? -47.924 1.294 47.988 1.00 81.19 192 SER A C 1
ATOM 1453 O O . SER A 1 192 ? -47.150 1.250 47.031 1.00 81.19 192 SER A O 1
ATOM 1455 N N . GLY A 1 193 ? -47.662 0.641 49.127 1.00 87.06 193 GLY A N 1
ATOM 1456 C CA . GLY A 1 193 ? -46.463 -0.176 49.324 1.00 87.06 193 GLY A CA 1
ATOM 1457 C C . GLY A 1 193 ? -46.394 -1.397 48.398 1.00 87.06 193 GLY A C 1
ATOM 1458 O O . GLY A 1 193 ? -45.314 -1.765 47.935 1.00 87.06 193 GLY A O 1
ATOM 1459 N N . ARG A 1 194 ? -47.534 -2.008 48.037 1.00 84.88 194 ARG A N 1
ATOM 1460 C CA . ARG A 1 194 ? -47.562 -3.126 47.070 1.00 84.88 194 ARG A CA 1
ATOM 1461 C C . ARG A 1 194 ? -47.152 -2.673 45.668 1.00 84.88 194 ARG A C 1
ATOM 1463 O O . ARG A 1 194 ? -46.347 -3.361 45.043 1.00 84.88 194 ARG A O 1
ATOM 1470 N N . THR A 1 195 ? -47.631 -1.521 45.201 1.00 84.12 195 THR A N 1
ATOM 1471 C CA . THR A 1 195 ? -47.275 -0.981 43.875 1.00 84.12 195 THR A CA 1
ATOM 1472 C C . THR A 1 195 ? -45.797 -0.592 43.799 1.00 84.12 195 THR A C 1
ATOM 1474 O O . THR A 1 195 ? -45.105 -0.984 42.857 1.00 84.12 195 THR A O 1
ATOM 1477 N N . PHE A 1 196 ? -45.264 0.088 44.823 1.00 86.12 196 PHE A N 1
ATOM 1478 C CA . PHE A 1 196 ? -43.834 0.425 44.877 1.00 86.12 196 PHE A CA 1
ATOM 1479 C C . PHE A 1 196 ? -42.934 -0.812 44.956 1.00 86.12 196 PHE A C 1
ATOM 1481 O O . PHE A 1 196 ? -41.855 -0.826 44.361 1.00 86.12 196 PHE A O 1
ATOM 1488 N N . LYS A 1 197 ? -43.390 -1.887 45.612 1.00 89.81 197 LYS A N 1
ATOM 1489 C CA . LYS A 1 197 ? -42.657 -3.156 45.659 1.00 89.81 197 LYS A CA 1
ATOM 1490 C C . LYS A 1 197 ? -42.486 -3.767 44.264 1.00 89.81 197 LYS A C 1
ATOM 1492 O O . LYS A 1 197 ? -41.385 -4.210 43.944 1.00 89.81 197 LYS A O 1
ATOM 1497 N N . VAL A 1 198 ? -43.522 -3.745 43.421 1.00 90.44 198 VAL A N 1
ATOM 1498 C CA . VAL A 1 198 ? -43.439 -4.252 42.036 1.00 90.44 198 VAL A CA 1
ATOM 1499 C C . VAL A 1 198 ? -42.450 -3.429 41.207 1.00 90.44 198 VAL A C 1
ATOM 1501 O O . VAL A 1 198 ? -41.554 -4.002 40.592 1.00 90.44 198 VAL A O 1
ATOM 1504 N N . ILE A 1 199 ? -42.536 -2.094 41.262 1.00 90.12 199 ILE A N 1
ATOM 1505 C CA . ILE A 1 199 ? -41.615 -1.196 40.539 1.00 90.12 199 ILE A CA 1
ATOM 1506 C C . ILE A 1 199 ? -40.162 -1.429 40.982 1.00 90.12 199 ILE A C 1
ATOM 1508 O O . ILE A 1 199 ? -39.258 -1.509 40.152 1.00 90.12 199 ILE A O 1
ATOM 1512 N N . SER A 1 200 ? -39.932 -1.584 42.288 1.00 91.19 200 SER A N 1
ATOM 1513 C CA . SER A 1 200 ? -38.594 -1.834 42.832 1.00 91.19 200 SER A CA 1
ATOM 1514 C C . SER A 1 200 ? -38.003 -3.174 42.374 1.00 91.19 200 SER A C 1
ATOM 1516 O O . SER A 1 200 ? -36.814 -3.251 42.068 1.00 91.19 200 SER A O 1
ATOM 1518 N N . ALA A 1 201 ? -38.828 -4.221 42.263 1.00 90.56 201 ALA A N 1
ATOM 1519 C CA . ALA A 1 201 ? -38.395 -5.522 41.765 1.00 90.56 201 ALA A CA 1
ATOM 1520 C C . ALA A 1 201 ? -38.010 -5.455 40.278 1.00 90.56 201 ALA A C 1
ATOM 1522 O O . ALA A 1 201 ? -36.967 -5.989 39.899 1.00 90.56 201 ALA A O 1
ATOM 1523 N N . GLU A 1 202 ? -38.788 -4.734 39.466 1.00 93.19 202 GLU A N 1
ATOM 1524 C CA . GLU A 1 202 ? -38.506 -4.540 38.040 1.00 93.19 202 GLU A CA 1
ATOM 1525 C C . GLU A 1 202 ? -37.215 -3.740 37.819 1.00 93.19 202 GLU A C 1
ATOM 1527 O O . GLU A 1 202 ? -36.344 -4.146 37.050 1.00 93.19 202 GLU A O 1
ATOM 1532 N N . MET A 1 203 ? -37.021 -2.648 38.571 1.00 92.88 203 MET A N 1
ATOM 1533 C CA . MET A 1 203 ? -35.774 -1.872 38.537 1.00 92.88 203 MET A CA 1
ATOM 1534 C C . MET A 1 203 ? -34.554 -2.725 38.900 1.00 92.88 203 MET A C 1
ATOM 1536 O O . MET A 1 203 ? -33.493 -2.580 38.289 1.00 92.88 203 MET A O 1
ATOM 1540 N N . ARG A 1 204 ? -34.694 -3.634 39.872 1.00 90.44 204 ARG A N 1
ATOM 1541 C CA . ARG A 1 204 ? -33.625 -4.565 40.246 1.00 90.44 204 ARG A CA 1
ATOM 1542 C C . ARG A 1 204 ? -33.327 -5.561 39.126 1.00 90.44 204 ARG A C 1
ATOM 1544 O O . ARG A 1 204 ? -32.156 -5.800 38.838 1.00 90.44 204 ARG A O 1
ATOM 1551 N N . GLY A 1 205 ? -34.363 -6.101 38.483 1.00 92.88 205 GLY A N 1
ATOM 1552 C CA . GLY A 1 205 ? -34.229 -6.970 37.313 1.00 92.88 205 GLY A CA 1
ATOM 1553 C C . GLY A 1 205 ? -33.464 -6.287 36.176 1.00 92.88 205 GLY A C 1
ATOM 1554 O O . GLY A 1 205 ? -32.461 -6.822 35.701 1.00 92.88 205 GLY A O 1
ATOM 1555 N N . LEU A 1 206 ? -33.858 -5.058 35.825 1.00 92.38 206 LEU A N 1
ATOM 1556 C CA . LEU A 1 206 ? -33.184 -4.240 34.811 1.00 92.38 206 LEU A CA 1
ATOM 1557 C C . LEU A 1 206 ? -31.722 -3.941 35.176 1.00 92.38 206 LEU A C 1
ATOM 1559 O O . LEU A 1 206 ? -30.839 -4.020 34.322 1.00 92.38 206 LEU A O 1
ATOM 1563 N N . ALA A 1 207 ? -31.434 -3.646 36.446 1.00 91.62 207 ALA A N 1
ATOM 1564 C CA . ALA A 1 207 ? -30.071 -3.415 36.924 1.00 91.62 207 ALA A CA 1
ATOM 1565 C C . ALA A 1 207 ? -29.172 -4.657 36.770 1.00 91.62 207 ALA A C 1
ATOM 1567 O O . ALA A 1 207 ? -28.008 -4.550 36.361 1.00 91.62 207 ALA A O 1
ATOM 1568 N N . THR A 1 208 ? -29.704 -5.843 37.077 1.00 91.50 208 THR A N 1
ATOM 1569 C CA . THR A 1 208 ? -28.996 -7.116 36.895 1.00 91.50 208 THR A CA 1
ATOM 1570 C C . THR A 1 208 ? -28.758 -7.409 35.417 1.00 91.50 208 THR A C 1
ATOM 1572 O O . THR A 1 208 ? -27.623 -7.706 35.043 1.00 91.50 208 THR A O 1
ATOM 1575 N N . GLN A 1 209 ? -29.778 -7.254 34.571 1.00 92.62 209 GLN A N 1
ATOM 1576 C CA . GLN A 1 209 ? -29.660 -7.463 33.126 1.00 92.62 209 GLN A CA 1
ATOM 1577 C C . GLN A 1 209 ? -28.643 -6.501 32.494 1.00 92.62 209 GLN A C 1
ATOM 1579 O O . GLN A 1 209 ? -27.775 -6.919 31.730 1.00 92.62 209 GLN A O 1
ATOM 1584 N N . SER A 1 210 ? -28.681 -5.222 32.874 1.00 91.62 210 SER A N 1
ATOM 1585 C CA . SER A 1 210 ? -27.706 -4.217 32.436 1.00 91.62 210 SER A CA 1
ATOM 1586 C C . SER A 1 210 ? -26.276 -4.596 32.842 1.00 91.62 210 SER A C 1
ATOM 1588 O O . SER A 1 210 ? -25.349 -4.499 32.040 1.00 91.62 210 SER A O 1
ATOM 159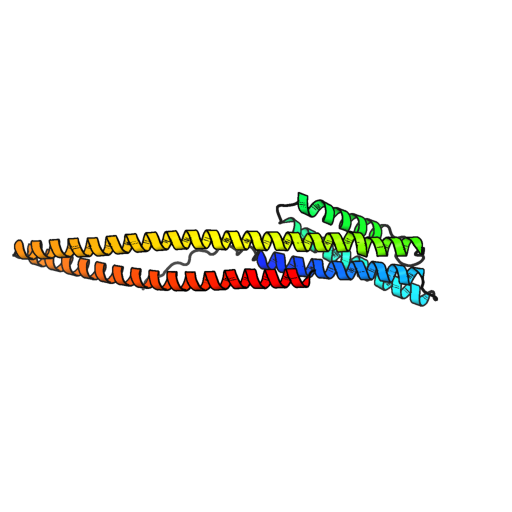0 N N . SER A 1 211 ? -26.082 -5.116 34.059 1.00 90.50 211 SER A N 1
ATOM 1591 C CA . SER A 1 211 ? -24.762 -5.575 34.517 1.00 90.50 211 SER A CA 1
ATOM 1592 C C . SER A 1 211 ? -24.232 -6.763 33.703 1.00 90.50 211 SER A C 1
ATOM 1594 O O . SER A 1 211 ? -23.033 -6.824 33.436 1.00 90.50 211 SER A O 1
ATOM 1596 N N . GLN A 1 212 ? -25.109 -7.684 33.293 1.00 90.81 212 GLN A N 1
ATOM 1597 C CA . GLN A 1 212 ? -24.748 -8.823 32.442 1.00 90.81 212 GLN A CA 1
ATOM 1598 C C . GLN A 1 212 ? -24.332 -8.370 31.039 1.00 90.81 212 GLN A C 1
ATOM 1600 O O . GLN A 1 212 ? -23.269 -8.767 30.568 1.00 90.81 212 GLN A O 1
ATOM 1605 N N . LEU A 1 213 ? -25.104 -7.476 30.413 1.00 90.25 213 LEU A N 1
ATOM 1606 C CA . LEU A 1 213 ? -24.770 -6.914 29.098 1.00 90.25 213 LEU A CA 1
ATOM 1607 C C . LEU A 1 213 ? -23.421 -6.191 29.114 1.00 90.25 213 LEU A C 1
ATOM 1609 O O . LEU A 1 213 ? -22.608 -6.350 28.208 1.00 90.25 213 LEU A O 1
ATOM 1613 N N . VAL A 1 214 ? -23.148 -5.429 30.172 1.00 90.44 214 VAL A N 1
ATOM 1614 C CA . VAL A 1 214 ? -21.868 -4.732 30.336 1.00 90.44 214 VAL A CA 1
ATOM 1615 C C . VAL A 1 214 ? -20.697 -5.710 30.511 1.00 90.44 214 VAL A C 1
ATOM 1617 O O . VAL A 1 214 ? -19.598 -5.437 30.026 1.00 90.44 214 VAL A O 1
ATOM 1620 N N . ALA A 1 215 ? -20.907 -6.847 31.181 1.00 87.94 215 ALA A N 1
ATOM 1621 C CA . ALA A 1 215 ? -19.893 -7.895 31.295 1.00 87.94 215 ALA A CA 1
ATOM 1622 C C . ALA A 1 215 ? -19.613 -8.569 29.942 1.00 87.94 215 ALA A C 1
ATOM 1624 O O . ALA A 1 215 ? -18.451 -8.780 29.597 1.00 87.94 215 ALA A O 1
ATOM 1625 N N . GLU A 1 216 ? -20.654 -8.831 29.149 1.00 89.75 216 GLU A N 1
ATOM 1626 C CA . GLU A 1 216 ? -20.507 -9.367 27.793 1.00 89.75 216 GLU A CA 1
ATOM 1627 C C . GLU A 1 216 ? -19.757 -8.389 26.875 1.00 89.75 216 GLU A C 1
ATOM 1629 O O . GLU A 1 216 ? -18.817 -8.788 26.189 1.00 89.75 216 GLU A O 1
ATOM 1634 N N . MET A 1 217 ? -20.102 -7.094 26.917 1.00 88.19 217 MET A N 1
ATOM 1635 C CA . MET A 1 217 ? -19.382 -6.056 26.167 1.00 88.19 217 MET A CA 1
ATOM 1636 C C . MET A 1 217 ? -17.895 -6.026 26.526 1.00 88.19 217 MET A C 1
ATOM 1638 O O . MET A 1 217 ? -17.058 -5.925 25.635 1.00 88.19 217 MET A O 1
ATOM 1642 N N . ARG A 1 218 ? -17.547 -6.152 27.813 1.00 86.88 218 ARG A N 1
ATOM 1643 C CA . ARG A 1 218 ? -16.142 -6.227 28.238 1.00 86.88 218 ARG A CA 1
ATOM 1644 C C . ARG A 1 218 ? -15.412 -7.449 27.701 1.00 86.88 218 ARG A C 1
ATOM 1646 O O . ARG A 1 218 ? -14.258 -7.308 27.318 1.00 86.88 218 ARG A O 1
ATOM 1653 N N . SER A 1 219 ? -16.057 -8.616 27.694 1.00 86.94 219 SER A N 1
ATOM 1654 C CA . SER A 1 219 ? -15.451 -9.834 27.144 1.00 86.94 219 SER A CA 1
ATOM 1655 C C . SER A 1 219 ? -15.087 -9.624 25.678 1.00 86.94 219 SER A C 1
ATOM 1657 O O . SER A 1 219 ? -13.932 -9.797 25.309 1.00 86.94 219 SER A O 1
ATOM 1659 N N . ARG A 1 220 ? -16.044 -9.132 24.879 1.00 85.19 220 ARG A N 1
ATOM 1660 C CA . ARG A 1 220 ? -15.831 -8.862 23.450 1.00 85.19 220 ARG A CA 1
ATOM 1661 C C . ARG A 1 220 ? -14.739 -7.815 23.213 1.00 85.19 220 ARG A C 1
ATOM 1663 O O . ARG A 1 220 ? -13.901 -8.001 22.345 1.00 85.19 220 ARG A O 1
ATOM 1670 N N . LEU A 1 221 ? -14.696 -6.754 24.025 1.00 83.56 221 LEU A N 1
ATOM 1671 C CA . LEU A 1 221 ? -13.625 -5.750 23.960 1.00 83.56 221 LEU A CA 1
ATOM 1672 C C . LEU A 1 221 ? -12.241 -6.328 24.291 1.00 83.56 221 LEU A C 1
ATOM 1674 O O . LEU A 1 221 ? -11.246 -5.885 23.722 1.00 83.56 221 LEU A O 1
ATOM 1678 N N . GLY A 1 222 ? -12.166 -7.290 25.216 1.00 80.69 222 GLY A N 1
ATOM 1679 C CA . GLY A 1 222 ? -10.930 -8.005 25.533 1.00 80.69 222 GLY A CA 1
ATOM 1680 C C . GLY A 1 222 ? -10.455 -8.879 24.372 1.00 80.69 222 GLY A C 1
ATOM 1681 O O . GLY A 1 222 ? -9.276 -8.840 24.021 1.00 80.69 222 GLY A O 1
ATOM 1682 N N . ASP A 1 223 ? -11.379 -9.602 23.738 1.00 79.25 223 ASP A N 1
ATOM 1683 C CA . ASP A 1 223 ? -11.097 -10.426 22.558 1.00 79.25 223 ASP A CA 1
ATOM 1684 C C . ASP A 1 223 ? -10.613 -9.562 21.380 1.00 79.25 223 ASP A C 1
ATOM 1686 O O . ASP A 1 223 ? -9.593 -9.868 20.755 1.00 79.25 223 ASP A O 1
ATOM 1690 N N . ASP A 1 224 ? -11.273 -8.422 21.142 1.00 75.00 224 ASP A N 1
ATOM 1691 C CA . ASP A 1 224 ? -10.875 -7.451 20.121 1.00 75.00 224 ASP A CA 1
ATOM 1692 C C . ASP A 1 224 ? -9.473 -6.883 20.403 1.00 75.00 224 ASP A C 1
ATOM 1694 O O . ASP A 1 224 ? -8.655 -6.775 19.492 1.00 75.00 224 ASP A O 1
ATOM 1698 N N . ALA A 1 225 ? -9.144 -6.560 21.659 1.00 70.69 225 ALA A N 1
ATOM 1699 C CA . ALA A 1 225 ? -7.826 -6.034 22.029 1.00 70.69 225 ALA A CA 1
ATOM 1700 C C . ALA A 1 225 ? -6.686 -7.049 21.796 1.00 70.69 225 ALA A C 1
ATOM 1702 O O . ALA A 1 225 ? -5.593 -6.666 21.362 1.00 70.69 225 ALA A O 1
ATOM 1703 N N . HIS A 1 226 ? -6.931 -8.339 22.042 1.00 68.31 226 HIS A N 1
ATOM 1704 C CA . HIS A 1 226 ? -5.968 -9.410 21.765 1.00 68.31 226 HIS A CA 1
ATOM 1705 C C . HIS A 1 226 ? -5.787 -9.664 20.262 1.00 68.31 226 HIS A C 1
ATOM 1707 O O . HIS A 1 226 ? -4.656 -9.808 19.792 1.00 68.31 226 HIS A O 1
ATOM 1713 N N . ALA A 1 227 ? -6.873 -9.649 19.485 1.00 66.31 227 ALA A N 1
ATOM 1714 C CA . ALA A 1 227 ? -6.799 -9.755 18.027 1.00 66.31 227 ALA A CA 1
ATOM 1715 C C . ALA A 1 227 ? -6.021 -8.579 17.400 1.00 66.31 227 ALA A C 1
ATOM 1717 O O . ALA A 1 227 ? -5.280 -8.752 16.428 1.00 66.31 227 ALA A O 1
ATOM 1718 N N . GLN A 1 228 ? -6.140 -7.385 17.987 1.00 63.41 228 GLN A N 1
ATOM 1719 C CA . GLN A 1 228 ? -5.442 -6.178 17.538 1.00 63.41 228 GLN A CA 1
ATOM 1720 C C . GLN A 1 228 ? -3.931 -6.230 17.783 1.00 63.41 228 GLN A C 1
ATOM 1722 O O . GLN A 1 228 ? -3.161 -5.814 16.918 1.00 63.41 228 GLN A O 1
ATOM 1727 N N . THR A 1 229 ? -3.493 -6.757 18.929 1.00 65.38 229 THR A N 1
ATOM 1728 C CA . THR A 1 229 ? -2.058 -6.919 19.221 1.00 65.38 229 THR A CA 1
ATOM 1729 C C . THR A 1 229 ? -1.422 -7.946 18.287 1.00 65.38 229 THR A C 1
ATOM 1731 O O . THR A 1 229 ? -0.366 -7.673 17.722 1.00 65.38 229 THR A O 1
ATOM 1734 N N . ALA A 1 230 ? -2.107 -9.063 18.022 1.00 63.72 230 ALA A N 1
ATOM 1735 C CA . ALA A 1 230 ? -1.647 -10.062 17.057 1.00 63.72 230 ALA A CA 1
ATOM 1736 C C . ALA A 1 230 ? -1.535 -9.495 15.627 1.00 63.72 230 ALA A C 1
ATOM 1738 O O . ALA A 1 230 ? -0.508 -9.666 14.972 1.00 63.72 230 ALA A O 1
ATOM 1739 N N . SER A 1 231 ? -2.546 -8.745 15.172 1.00 61.84 231 SER A N 1
ATOM 1740 C CA . SER A 1 231 ? -2.550 -8.132 13.832 1.00 61.84 231 SER A CA 1
ATOM 1741 C C . SER A 1 231 ? -1.466 -7.055 13.675 1.00 61.84 231 SER A C 1
ATOM 1743 O O . SER A 1 231 ? -0.838 -6.943 12.622 1.00 61.84 231 SER A O 1
ATOM 1745 N N . GLY A 1 232 ? -1.208 -6.268 14.728 1.00 63.16 232 GLY A N 1
ATOM 1746 C CA . GLY A 1 232 ? -0.134 -5.271 14.742 1.00 63.16 232 GLY A CA 1
ATOM 1747 C C . GLY A 1 232 ? 1.264 -5.899 14.692 1.00 63.16 232 GLY A C 1
ATOM 1748 O O . GLY A 1 232 ? 2.134 -5.419 13.961 1.00 63.16 232 GLY A O 1
ATOM 1749 N N . GLU A 1 233 ? 1.474 -7.001 15.416 1.00 62.47 233 GLU A N 1
ATOM 1750 C CA . GLU A 1 233 ? 2.737 -7.747 15.399 1.00 62.47 233 GLU A CA 1
ATOM 1751 C C . GLU A 1 233 ? 2.988 -8.448 14.056 1.00 62.47 233 GLU A C 1
ATOM 1753 O O . GLU A 1 233 ? 4.121 -8.447 13.567 1.00 62.47 233 GLU A O 1
ATOM 1758 N N . GLU A 1 234 ? 1.956 -9.010 13.421 1.00 60.47 234 GLU A N 1
ATOM 1759 C CA . GLU A 1 234 ? 2.061 -9.597 12.079 1.00 60.47 234 GLU A CA 1
ATOM 1760 C C . GLU A 1 234 ? 2.372 -8.545 11.010 1.00 60.47 234 GLU A C 1
ATOM 1762 O O . GLU A 1 234 ? 3.261 -8.765 10.182 1.00 60.47 234 GLU A O 1
ATOM 1767 N N . GLY A 1 235 ? 1.730 -7.373 11.072 1.00 59.59 235 GLY A N 1
ATOM 1768 C CA . GLY A 1 235 ? 2.043 -6.246 10.190 1.00 59.59 235 GLY A CA 1
ATOM 1769 C C . GLY A 1 235 ? 3.504 -5.800 10.313 1.00 59.59 235 GLY A C 1
ATOM 1770 O O . GLY A 1 235 ? 4.204 -5.650 9.310 1.00 59.59 235 GLY A O 1
ATOM 1771 N N . GLN A 1 236 ? 4.019 -5.687 11.541 1.00 57.25 236 GLN A N 1
ATOM 1772 C CA . GLN A 1 236 ? 5.422 -5.330 11.786 1.00 57.25 236 GLN A CA 1
ATOM 1773 C C . GLN A 1 236 ? 6.411 -6.425 11.359 1.00 57.25 236 GLN A C 1
ATOM 1775 O O . GLN A 1 236 ? 7.491 -6.115 10.846 1.00 57.25 236 GLN A O 1
ATOM 1780 N N . ARG A 1 237 ? 6.066 -7.708 11.536 1.00 59.91 237 ARG A N 1
ATOM 1781 C CA . ARG A 1 237 ? 6.896 -8.839 11.085 1.00 59.91 237 ARG A CA 1
ATOM 1782 C C . ARG A 1 237 ? 6.960 -8.928 9.563 1.00 59.91 237 ARG A C 1
ATOM 1784 O O . ARG A 1 237 ? 8.055 -9.087 9.024 1.00 59.91 237 ARG A O 1
ATOM 1791 N N . SER A 1 238 ? 5.825 -8.773 8.883 1.00 56.94 238 SER A N 1
ATOM 1792 C CA . SER A 1 238 ? 5.746 -8.736 7.418 1.00 56.94 238 SER A CA 1
ATOM 1793 C C . SER A 1 238 ? 6.559 -7.569 6.842 1.00 56.94 238 SER A C 1
ATOM 1795 O O . SER A 1 238 ? 7.332 -7.738 5.895 1.00 56.94 238 SER A O 1
ATOM 1797 N N . ASN A 1 239 ? 6.494 -6.402 7.488 1.00 54.28 239 ASN A N 1
ATOM 1798 C CA . ASN A 1 239 ? 7.287 -5.236 7.105 1.00 54.28 239 ASN A CA 1
ATOM 1799 C C . ASN A 1 239 ? 8.802 -5.469 7.293 1.00 54.28 239 ASN A C 1
ATOM 1801 O O . ASN A 1 239 ? 9.604 -5.233 6.388 1.00 54.28 239 ASN A O 1
ATOM 1805 N N . ARG A 1 240 ? 9.218 -6.034 8.436 1.00 56.47 240 ARG A N 1
ATOM 1806 C CA . ARG A 1 240 ? 10.634 -6.356 8.688 1.00 56.47 240 ARG A CA 1
ATOM 1807 C C . ARG A 1 240 ? 11.191 -7.364 7.679 1.00 56.47 240 ARG A C 1
ATOM 1809 O O . ARG A 1 240 ? 12.327 -7.202 7.237 1.00 56.47 240 ARG A O 1
ATOM 1816 N N . ALA A 1 241 ? 10.393 -8.360 7.293 1.00 55.06 241 ALA A N 1
ATOM 1817 C CA . ALA A 1 241 ? 10.760 -9.335 6.268 1.00 55.06 241 ALA A CA 1
ATOM 1818 C C . ALA A 1 241 ? 10.899 -8.684 4.877 1.00 55.06 241 ALA A C 1
ATOM 1820 O O . ALA A 1 241 ? 11.881 -8.928 4.175 1.00 55.06 241 ALA A O 1
ATOM 1821 N N . SER A 1 242 ? 9.976 -7.787 4.518 1.00 52.88 242 SER A N 1
ATOM 1822 C CA . SER A 1 242 ? 9.987 -7.056 3.241 1.00 52.88 242 SER A CA 1
ATOM 1823 C C . SER A 1 242 ? 11.202 -6.127 3.105 1.00 52.88 242 SER A C 1
ATOM 1825 O O . SER A 1 242 ? 11.824 -6.063 2.042 1.00 52.88 242 SER A O 1
ATOM 1827 N N . ARG A 1 243 ? 11.610 -5.474 4.203 1.00 49.66 243 ARG A N 1
ATOM 1828 C CA . ARG A 1 243 ? 12.837 -4.661 4.265 1.00 49.66 243 ARG A CA 1
ATOM 1829 C C . ARG A 1 243 ? 14.114 -5.491 4.141 1.00 49.66 243 ARG A C 1
ATOM 1831 O O . ARG A 1 243 ? 15.043 -5.052 3.477 1.00 49.66 243 ARG A O 1
ATOM 1838 N N . SER A 1 244 ? 14.158 -6.687 4.732 1.00 45.97 244 SER A N 1
ATOM 1839 C CA . SER A 1 244 ? 15.325 -7.576 4.614 1.00 45.97 244 SER A CA 1
ATOM 1840 C C . SER A 1 244 ? 15.486 -8.220 3.236 1.00 45.97 244 SER A C 1
ATOM 1842 O O . SER A 1 244 ? 16.586 -8.626 2.897 1.00 45.97 244 SER A O 1
ATOM 1844 N N . ALA A 1 245 ? 14.409 -8.317 2.451 1.00 43.34 245 ALA A N 1
ATOM 1845 C CA . ALA A 1 245 ? 14.441 -8.873 1.098 1.00 43.34 245 ALA A CA 1
ATOM 1846 C C . ALA A 1 245 ? 14.780 -7.831 0.014 1.00 43.34 245 ALA A C 1
ATOM 1848 O O . ALA A 1 245 ? 15.072 -8.207 -1.119 1.00 43.34 245 ALA A O 1
ATOM 1849 N N . SER A 1 246 ? 14.703 -6.535 0.345 1.00 41.28 246 SER A N 1
ATOM 1850 C CA . SER A 1 246 ? 15.026 -5.421 -0.565 1.00 41.28 246 SER A CA 1
ATOM 1851 C C . SER A 1 246 ? 16.446 -4.859 -0.382 1.00 41.28 246 SER A C 1
ATOM 1853 O O . SER A 1 246 ? 16.823 -3.958 -1.129 1.00 41.28 246 SER A O 1
ATOM 1855 N N . MET A 1 247 ? 17.209 -5.361 0.599 1.00 35.91 247 MET A N 1
ATOM 1856 C CA . MET A 1 247 ? 18.648 -5.102 0.790 1.00 35.91 247 MET A CA 1
ATOM 1857 C C . MET A 1 247 ? 19.478 -6.230 0.185 1.00 35.91 247 MET A C 1
ATOM 1859 O O . MET A 1 247 ? 20.557 -5.915 -0.363 1.00 35.91 247 MET A O 1
#

Organism: NCBI:txid313367

Foldseek 3Di:
DDDPDDDDPPPDPPDVVVLLVLLLVLLVLLLVLLLLLLVLLLQLQPPPDLVSQQVSLVVNVVSLVSNVVSVVVSCVSVVVDPPCVQLVQLVVLSVVLNVLSVPPPPRTDHRHNVNSNVSNCSSVPRNNVSSVSSNVVSVVVVVVVLVVVLVVVVVVLVVLVVVLVVLLVVLVVLLVVLVVQLVVLVVVDDPSSVVSNVVSVVSNVVSVVSNVVSVVSVVVSVVVVVVSVVVNVVVVVVVVVVVVVVD

Radius of gyration: 33.51 Å; chains: 1; bounding box: 78×28×96 Å

Secondary structure (DSSP, 8-state):
----PPP--------HHHHHHHHHHHHHHHHHHHHHHHHHHHHHHH-SSHHHHHHHHHHHHHHHHHHHHHHHHHHHHHTTSS-HHHHHHHHHHHHHHHHHHHTSGGGGS---HHHHHHHHHIIIIIIHHHHHHHHHHHHHHHHHHHHHHHHHHHHHHHHHHHHHHHHHHHHHHHHHHHHHHHHHHHHH-HHHHHHHHHHHHHHHHHHHHHHHHHHHHHHHHHHHHHHHHHHHHHHHHHHHHHHHH--

pLDDT: mean 77.83, std 15.55, range [31.44, 93.81]

InterPro domains:
  IPR004089 Methyl-accepting chemotaxis protein (MCP) signalling domain [PF00015] (138-219)
  IPR004089 Methyl-accepting chemotaxis protein (MCP) signalling domain [PS50111] (148-221)

Sequence (247 aa):
MNAIQGFPVGPVAGNPDDVASSLMALIGRTRGYALNIGALAVICATAATQEERSDAAEDLSDYCGRFHGAMEQALRDGTSFADMDKIKPQQQAIQTFLDRIETLPDRAMCFDRAEAVALANMARQEVLQAIYDLIAHVQERQDARLSKQIEQMAERSALLDRMTRDMSRISRMIGMVSINASVEAARAGGESGRTFKVISAEMRGLATQSSQLVAEMRSRLGDDAHAQTASGEEGQRSNRASRSASM